Protein AF-A0A7V6C6G9-F1 (afdb_monomer)

pLDDT: mean 88.96, std 9.67, range [45.44, 98.25]

Nearest PDB structures (foldseek):
  8qyy-assembly1_E  TM=5.691E-01  e=5.554E-01  Escherichia coli
  8qyk-assembly1_E  TM=4.217E-01  e=5.554E-01  Escherichia coli
  6mrt-assembly1_A  TM=3.313E-01  e=4.583E-01  Escherichia coli K-12
  6ixe-assembly1_A  TM=2.787E-01  e=1.088E+00  Homo sapiens

Structure (mmCIF, N/CA/C/O backbone):
data_AF-A0A7V6C6G9-F1
#
_entry.id   AF-A0A7V6C6G9-F1
#
loop_
_atom_site.group_PDB
_atom_site.id
_atom_site.type_symbol
_atom_site.label_atom_id
_atom_site.label_alt_id
_atom_site.label_comp_id
_atom_site.label_asym_id
_atom_site.label_entity_id
_atom_site.label_seq_id
_atom_site.pdbx_PDB_ins_code
_atom_site.Cartn_x
_atom_site.Cartn_y
_atom_site.Cartn_z
_atom_site.occupancy
_atom_site.B_iso_or_equiv
_atom_site.auth_seq_id
_atom_site.auth_comp_id
_atom_site.auth_asym_id
_atom_site.auth_atom_id
_atom_site.pdbx_PDB_model_num
ATOM 1 N N . MET A 1 1 ? -0.633 -3.427 -24.949 1.00 50.50 1 MET A N 1
ATOM 2 C CA . MET A 1 1 ? 0.304 -4.562 -24.791 1.00 50.50 1 MET A CA 1
ATOM 3 C C . MET A 1 1 ? 1.680 -4.268 -25.397 1.00 50.50 1 MET A C 1
ATOM 5 O O . MET A 1 1 ? 2.663 -4.631 -24.774 1.00 50.50 1 MET A O 1
ATOM 9 N N . GLU A 1 2 ? 1.793 -3.560 -26.533 1.00 58.06 2 GLU A N 1
ATOM 10 C CA . GLU A 1 2 ? 3.104 -3.246 -27.151 1.00 58.06 2 GLU A CA 1
ATOM 11 C C . GLU A 1 2 ? 4.038 -2.338 -26.326 1.00 58.06 2 GLU A C 1
ATOM 13 O O . GLU A 1 2 ? 5.249 -2.379 -26.521 1.00 58.06 2 GLU A O 1
ATOM 18 N N . TRP A 1 3 ? 3.515 -1.521 -25.407 1.00 55.75 3 TRP A N 1
ATOM 19 C CA . TRP A 1 3 ? 4.337 -0.604 -24.604 1.00 55.75 3 TRP A CA 1
ATOM 20 C C . TRP A 1 3 ? 5.105 -1.322 -23.476 1.00 55.75 3 TRP A C 1
ATOM 22 O O . TRP A 1 3 ? 6.301 -1.091 -23.331 1.00 55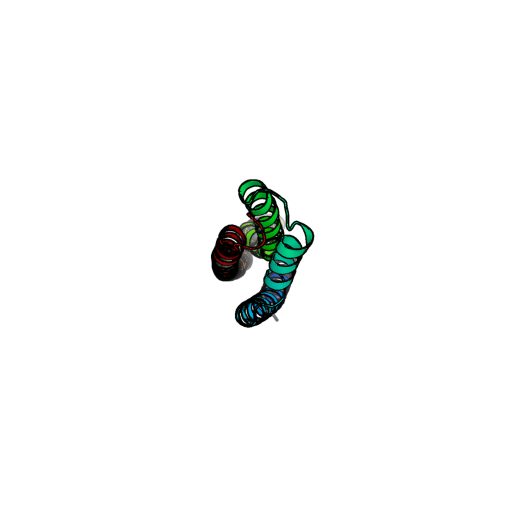.75 3 TRP A O 1
ATOM 32 N N . LEU A 1 4 ? 4.477 -2.293 -22.797 1.00 56.78 4 LEU A N 1
ATOM 33 C CA . LEU A 1 4 ? 5.118 -3.156 -21.786 1.00 56.78 4 LEU A CA 1
ATOM 34 C C . LEU A 1 4 ? 6.200 -4.074 -22.377 1.00 56.78 4 LEU A C 1
ATOM 36 O O . LEU A 1 4 ? 7.178 -4.422 -21.719 1.00 56.78 4 LEU A O 1
ATOM 40 N N . ALA A 1 5 ? 6.048 -4.458 -23.646 1.00 59.28 5 ALA A N 1
ATOM 41 C CA . ALA A 1 5 ? 7.082 -5.208 -24.350 1.00 59.28 5 ALA A CA 1
ATOM 42 C C . ALA A 1 5 ? 8.336 -4.350 -24.611 1.00 59.28 5 ALA A C 1
ATOM 44 O O . ALA A 1 5 ? 9.442 -4.886 -24.677 1.00 59.28 5 ALA A O 1
ATOM 45 N N . LYS A 1 6 ? 8.184 -3.021 -24.723 1.00 64.75 6 LYS A N 1
ATOM 46 C CA . LYS A 1 6 ? 9.287 -2.085 -24.989 1.00 64.75 6 LYS A CA 1
ATOM 47 C C . LYS A 1 6 ? 10.070 -1.714 -23.726 1.00 64.75 6 LYS A C 1
ATOM 49 O O . LYS A 1 6 ? 11.281 -1.551 -23.817 1.00 64.75 6 LYS A O 1
ATOM 54 N N . SER A 1 7 ? 9.426 -1.648 -22.560 1.00 65.19 7 SER A N 1
ATOM 55 C CA . SER A 1 7 ? 10.039 -1.327 -21.255 1.00 65.19 7 SER A CA 1
ATOM 56 C C . SER A 1 7 ? 10.985 -2.409 -20.698 1.00 65.19 7 SER A C 1
ATOM 58 O O . SER A 1 7 ? 11.735 -2.170 -19.750 1.00 65.19 7 SER A O 1
ATOM 60 N N . GLY A 1 8 ? 10.975 -3.619 -21.268 1.00 78.25 8 GLY A N 1
ATOM 61 C CA . GLY A 1 8 ? 11.796 -4.741 -20.804 1.00 78.25 8 GLY A CA 1
ATOM 62 C C . GLY A 1 8 ? 11.385 -5.275 -19.423 1.00 78.25 8 GLY A C 1
ATOM 63 O O . GLY A 1 8 ? 10.272 -5.047 -18.956 1.00 78.25 8 GLY A O 1
ATOM 64 N N . ILE A 1 9 ? 12.293 -6.007 -18.761 1.00 85.75 9 ILE A N 1
ATOM 65 C CA . ILE A 1 9 ? 12.035 -6.719 -17.489 1.00 85.75 9 ILE A CA 1
ATOM 66 C C . ILE A 1 9 ? 11.485 -5.785 -16.401 1.00 85.75 9 ILE A C 1
ATOM 68 O O . ILE A 1 9 ? 10.561 -6.157 -15.683 1.00 85.75 9 ILE A O 1
ATOM 72 N N . VAL A 1 10 ? 12.013 -4.562 -16.305 1.00 89.50 10 VAL A N 1
ATOM 73 C CA . VAL A 1 10 ? 11.595 -3.580 -15.292 1.00 89.50 10 VAL A CA 1
ATOM 74 C C . VAL A 1 10 ? 10.122 -3.201 -15.454 1.00 89.50 10 VAL A C 1
ATOM 76 O O . VAL A 1 10 ? 9.400 -3.162 -14.461 1.00 89.50 10 VAL A O 1
ATOM 79 N N . GLY A 1 11 ? 9.645 -3.001 -16.685 1.00 89.00 11 GLY A N 1
ATOM 80 C CA . GLY A 1 11 ? 8.233 -2.685 -16.920 1.00 89.00 11 GLY A CA 1
ATOM 81 C C . GLY A 1 11 ? 7.287 -3.826 -16.540 1.00 89.00 11 GLY A C 1
ATOM 82 O O . GLY A 1 11 ? 6.227 -3.577 -15.972 1.00 89.00 11 GLY A O 1
ATOM 83 N N . TYR A 1 12 ? 7.683 -5.090 -16.740 1.00 90.56 12 TYR A N 1
ATOM 84 C CA . TYR A 1 12 ? 6.897 -6.234 -16.251 1.00 90.56 12 TYR A CA 1
ATOM 85 C C . TYR A 1 12 ? 6.825 -6.278 -14.721 1.00 90.56 12 TYR A C 1
ATOM 87 O O . TYR A 1 12 ? 5.764 -6.558 -14.163 1.00 90.56 12 TYR A O 1
ATOM 95 N N . VAL A 1 13 ? 7.927 -5.961 -14.034 1.00 93.38 13 VAL A N 1
ATOM 96 C CA . VAL A 1 13 ? 7.945 -5.857 -12.567 1.00 93.38 13 VAL A CA 1
ATOM 97 C C . VAL A 1 13 ? 7.027 -4.725 -12.095 1.00 93.38 13 VAL A C 1
ATOM 99 O O . VAL A 1 13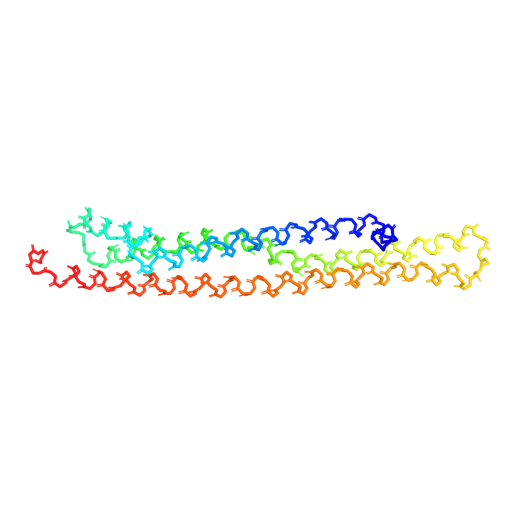 ? 6.213 -4.939 -11.197 1.00 93.38 13 VAL A O 1
ATOM 102 N N . LEU A 1 14 ? 7.093 -3.548 -12.728 1.00 93.81 14 LEU A N 1
ATOM 103 C CA . LEU A 1 14 ? 6.216 -2.411 -12.422 1.00 93.81 14 LEU A CA 1
ATOM 104 C C . LEU A 1 14 ? 4.737 -2.733 -12.668 1.00 93.81 14 LEU A C 1
ATOM 106 O O . LEU A 1 14 ? 3.891 -2.402 -11.837 1.00 93.81 14 LEU A O 1
ATOM 110 N N . ALA A 1 15 ? 4.420 -3.430 -13.759 1.00 92.38 15 ALA A N 1
ATOM 111 C CA . ALA A 1 15 ? 3.066 -3.899 -14.036 1.00 92.38 15 ALA A CA 1
ATOM 112 C C . ALA A 1 15 ? 2.575 -4.877 -12.957 1.00 92.38 15 ALA A C 1
ATOM 114 O O . ALA A 1 15 ? 1.450 -4.746 -12.477 1.00 92.38 15 ALA A O 1
ATOM 115 N N . GLY A 1 16 ? 3.427 -5.806 -12.513 1.00 94.94 16 GLY A N 1
ATOM 116 C CA . GLY A 1 16 ? 3.122 -6.708 -11.400 1.00 94.94 16 GLY A CA 1
ATOM 117 C C . GLY A 1 16 ? 2.831 -5.955 -10.098 1.00 94.94 16 GLY A C 1
ATOM 118 O O . GLY A 1 16 ? 1.806 -6.194 -9.461 1.00 94.94 16 GLY A O 1
ATOM 119 N N . ILE A 1 17 ? 3.679 -4.985 -9.739 1.00 95.44 17 ILE A N 1
ATOM 120 C CA . ILE A 1 17 ? 3.469 -4.121 -8.565 1.00 95.44 17 ILE A CA 1
ATOM 121 C C . ILE A 1 17 ? 2.152 -3.351 -8.690 1.00 95.44 17 ILE A C 1
ATOM 123 O O . ILE A 1 17 ? 1.408 -3.262 -7.715 1.00 95.44 17 ILE A O 1
ATOM 127 N N . SER A 1 18 ? 1.828 -2.836 -9.877 1.00 96.06 18 SER A N 1
ATOM 128 C CA . SER A 1 18 ? 0.573 -2.125 -10.134 1.00 96.06 18 SER A CA 1
ATOM 129 C C . SER A 1 18 ? -0.652 -3.013 -9.894 1.00 96.06 18 SER A C 1
ATOM 131 O O . SER A 1 18 ? -1.574 -2.606 -9.187 1.00 96.06 18 SER A O 1
ATOM 133 N N . VAL A 1 19 ? -0.638 -4.254 -10.393 1.00 96.56 19 VAL A N 1
ATOM 134 C CA . VAL A 1 19 ? -1.731 -5.216 -10.180 1.00 96.56 19 VAL A CA 1
ATOM 135 C C . VAL A 1 19 ? -1.901 -5.541 -8.696 1.00 96.56 19 VAL A C 1
ATOM 137 O O . VAL A 1 19 ? -3.019 -5.487 -8.186 1.00 96.56 19 VAL A O 1
ATOM 140 N N . ILE A 1 20 ? -0.806 -5.815 -7.978 1.00 96.12 20 ILE A N 1
ATOM 141 C CA . ILE A 1 20 ? -0.861 -6.102 -6.536 1.00 96.12 20 ILE A CA 1
ATOM 142 C C . ILE A 1 20 ? -1.354 -4.871 -5.762 1.00 96.12 20 ILE A C 1
ATOM 144 O O . ILE A 1 20 ? -2.185 -4.999 -4.868 1.00 96.12 20 ILE A O 1
ATOM 148 N N . THR A 1 21 ? -0.904 -3.670 -6.134 1.00 96.69 21 THR A N 1
ATOM 149 C CA . THR A 1 21 ? -1.349 -2.402 -5.529 1.00 96.69 21 THR A CA 1
ATOM 150 C C . THR A 1 21 ? -2.862 -2.240 -5.650 1.00 96.69 21 THR A C 1
ATOM 152 O O . THR A 1 21 ? -3.533 -1.958 -4.658 1.00 96.69 21 THR A O 1
ATOM 155 N N . LEU A 1 22 ? -3.416 -2.472 -6.843 1.00 96.94 22 LEU A N 1
ATOM 156 C CA . LEU A 1 22 ? -4.858 -2.403 -7.074 1.00 96.94 22 LEU A CA 1
ATOM 157 C C . LEU A 1 22 ? -5.619 -3.484 -6.300 1.00 96.94 22 LEU A C 1
ATOM 159 O O . LEU A 1 22 ? -6.647 -3.184 -5.696 1.00 96.94 22 LEU A O 1
ATOM 163 N N . ALA A 1 23 ? -5.112 -4.718 -6.277 1.00 96.44 23 ALA A N 1
ATOM 164 C CA . ALA A 1 23 ? -5.732 -5.817 -5.542 1.00 96.44 23 ALA A CA 1
ATOM 165 C C . ALA A 1 23 ? -5.801 -5.528 -4.033 1.00 96.44 23 ALA A C 1
ATOM 167 O O . ALA A 1 23 ? -6.877 -5.613 -3.441 1.00 96.44 23 ALA A O 1
ATOM 168 N N . VAL A 1 24 ? -4.685 -5.098 -3.433 1.00 95.44 24 VAL A N 1
ATOM 169 C CA . VAL A 1 24 ? -4.617 -4.710 -2.015 1.00 95.44 24 VAL A CA 1
ATOM 170 C C . VAL A 1 24 ? -5.535 -3.522 -1.733 1.00 95.44 24 VAL A C 1
ATOM 172 O O . VAL A 1 24 ? -6.237 -3.516 -0.723 1.00 95.44 24 VAL A O 1
ATOM 175 N N . PHE A 1 25 ? -5.574 -2.522 -2.620 1.00 96.88 25 PHE A N 1
ATOM 176 C CA . PHE A 1 25 ? -6.472 -1.381 -2.461 1.00 96.88 25 PHE A CA 1
ATOM 177 C C . PHE A 1 25 ? -7.943 -1.810 -2.439 1.00 96.88 25 PHE A C 1
ATOM 179 O O . PHE A 1 25 ? -8.674 -1.401 -1.538 1.00 96.88 25 PHE A O 1
ATOM 186 N N . LEU A 1 26 ? -8.372 -2.654 -3.381 1.00 96.44 26 LEU A N 1
ATOM 187 C CA . LEU A 1 26 ? -9.751 -3.141 -3.457 1.00 96.44 26 LEU A CA 1
ATOM 188 C C . LEU A 1 26 ? -10.122 -3.995 -2.242 1.00 96.44 26 LEU A C 1
ATOM 190 O O . LEU A 1 26 ? -11.143 -3.734 -1.607 1.00 96.44 26 LEU A O 1
ATOM 194 N N . GLU A 1 27 ? -9.277 -4.965 -1.881 1.00 95.31 27 GLU A N 1
ATOM 195 C CA . GLU A 1 27 ? -9.466 -5.806 -0.695 1.00 95.31 27 GLU A CA 1
ATOM 196 C C . GLU A 1 27 ? -9.656 -4.939 0.558 1.00 95.31 27 GLU A C 1
ATOM 198 O O . GLU A 1 27 ? -10.637 -5.076 1.293 1.00 95.31 27 GLU A O 1
ATOM 203 N N . ARG A 1 28 ? -8.749 -3.981 0.775 1.00 94.25 28 ARG A N 1
ATOM 204 C CA . ARG A 1 28 ? -8.776 -3.117 1.959 1.00 94.25 28 ARG A CA 1
ATOM 205 C C . ARG A 1 28 ? -9.929 -2.125 1.932 1.00 94.25 28 ARG A C 1
ATOM 207 O O . ARG A 1 28 ? -10.538 -1.896 2.975 1.00 94.25 28 ARG A O 1
ATOM 214 N N . ALA A 1 29 ? -10.273 -1.567 0.775 1.00 94.62 29 ALA A N 1
ATOM 215 C CA . ALA A 1 29 ? -11.419 -0.676 0.639 1.00 94.62 29 ALA A CA 1
ATOM 216 C C . ALA A 1 29 ? -12.727 -1.388 1.018 1.00 94.62 29 ALA A C 1
ATOM 218 O O . ALA A 1 29 ? -13.536 -0.826 1.760 1.00 94.62 29 ALA A O 1
ATOM 219 N N . VAL A 1 30 ? -12.907 -2.639 0.580 1.00 94.94 30 VAL A N 1
ATOM 220 C CA . VAL A 1 30 ? -14.074 -3.462 0.932 1.00 94.94 30 VAL A CA 1
ATOM 221 C C . VAL A 1 30 ? -14.091 -3.780 2.428 1.00 94.94 30 VAL A C 1
ATOM 223 O O . VAL A 1 30 ? -15.106 -3.543 3.087 1.00 94.94 30 VAL A O 1
ATOM 226 N N . ILE A 1 31 ? -12.967 -4.236 2.992 1.00 93.25 31 ILE A N 1
ATOM 227 C CA . ILE A 1 31 ? -12.859 -4.547 4.426 1.00 93.25 31 ILE A CA 1
ATOM 228 C C . ILE A 1 31 ? -13.180 -3.316 5.283 1.00 93.25 31 ILE A C 1
ATOM 230 O O . ILE A 1 31 ? -13.997 -3.406 6.198 1.00 93.25 31 ILE A O 1
ATOM 234 N N . LEU A 1 32 ? -12.600 -2.151 4.980 1.00 92.50 32 LEU A N 1
ATOM 235 C CA . LEU A 1 32 ? -12.847 -0.925 5.747 1.00 92.50 32 LEU A CA 1
ATOM 236 C C . LEU A 1 32 ? -14.284 -0.423 5.593 1.00 92.50 32 LEU A C 1
ATOM 238 O O . LEU A 1 32 ? -14.877 0.058 6.562 1.00 92.50 32 LEU A O 1
ATOM 242 N N . HIS A 1 33 ? -14.870 -0.547 4.400 1.00 90.88 33 HIS A N 1
ATOM 243 C CA . HIS A 1 33 ? -16.268 -0.193 4.176 1.00 90.88 33 HIS A CA 1
ATOM 244 C C . HIS A 1 33 ? -17.222 -1.086 4.989 1.00 90.88 33 HIS A C 1
ATOM 246 O O . HIS A 1 33 ? -18.185 -0.595 5.595 1.00 90.88 33 HIS A O 1
ATOM 252 N N . TRP A 1 34 ? -16.942 -2.389 5.055 1.00 90.75 34 TRP A N 1
ATOM 253 C CA . TRP A 1 34 ? -17.700 -3.327 5.879 1.00 90.75 34 TRP A CA 1
ATOM 254 C C . TRP A 1 34 ? -17.497 -3.096 7.371 1.00 90.75 34 TRP A C 1
ATOM 256 O O . TRP A 1 34 ? -18.486 -3.063 8.104 1.00 90.75 34 TRP A O 1
ATOM 266 N N . GLU A 1 35 ? -16.266 -2.874 7.829 1.00 89.06 35 GLU A N 1
ATOM 267 C CA . GLU A 1 35 ? -15.981 -2.639 9.246 1.00 89.06 35 GLU A CA 1
ATOM 268 C C . GLU A 1 35 ? -16.679 -1.368 9.737 1.00 89.06 35 GLU A C 1
ATOM 270 O O . GLU A 1 35 ? -17.369 -1.385 10.754 1.00 89.06 35 GLU A O 1
ATOM 275 N N . ARG A 1 36 ? -16.638 -0.290 8.945 1.00 88.88 36 ARG A N 1
ATOM 276 C CA . ARG A 1 36 ? -17.391 0.938 9.230 1.00 88.88 36 ARG A CA 1
ATOM 277 C C . ARG A 1 36 ? -18.894 0.682 9.374 1.00 88.88 36 ARG A C 1
ATOM 279 O O . ARG A 1 36 ? -19.553 1.307 10.202 1.00 88.88 36 ARG A O 1
ATOM 286 N N . SER A 1 37 ? -19.445 -0.221 8.567 1.00 86.94 37 SER A N 1
ATOM 287 C CA . SER A 1 37 ? -20.862 -0.592 8.626 1.00 86.94 37 SER A CA 1
ATOM 288 C C . SER A 1 37 ? -21.191 -1.490 9.824 1.00 86.94 37 SER A C 1
ATOM 290 O O . SER A 1 37 ? -22.317 -1.449 10.318 1.00 86.94 37 SER A O 1
ATOM 292 N N . ARG A 1 38 ? -20.231 -2.291 10.305 1.00 87.81 38 ARG A N 1
ATOM 293 C CA . ARG A 1 38 ? -20.365 -3.089 11.535 1.00 87.81 38 ARG A CA 1
ATOM 294 C C . ARG A 1 38 ? -20.346 -2.205 12.777 1.00 87.81 38 ARG A C 1
ATOM 296 O O . ARG A 1 38 ? -21.229 -2.368 13.611 1.00 87.81 38 ARG A O 1
ATOM 303 N N . LEU A 1 39 ? -19.445 -1.225 12.826 1.00 85.44 39 LEU A N 1
ATOM 304 C CA . LEU A 1 39 ? -19.353 -0.253 13.920 1.00 85.44 39 LEU A CA 1
ATOM 305 C C . LEU A 1 39 ? -20.644 0.542 14.095 1.00 85.44 39 LEU A C 1
ATOM 307 O O . LEU A 1 39 ? -21.199 0.575 15.181 1.00 85.44 39 LEU A O 1
ATOM 311 N N . LYS A 1 40 ? -21.221 1.052 12.999 1.00 84.12 40 LYS A N 1
ATOM 312 C CA . LYS A 1 40 ? -22.530 1.731 13.037 1.00 84.12 40 LYS A CA 1
ATOM 313 C C . LYS A 1 40 ? -23.676 0.873 13.586 1.00 84.12 40 LYS A C 1
ATOM 315 O O . LYS A 1 40 ? -24.709 1.414 13.955 1.00 84.12 40 LYS A O 1
ATOM 320 N N . LYS A 1 41 ? -23.532 -0.453 13.563 1.00 86.62 41 LYS A N 1
ATOM 321 C CA . LYS A 1 41 ? -24.510 -1.406 14.101 1.00 86.62 41 LYS A CA 1
ATOM 322 C C . LYS A 1 41 ? -24.130 -1.893 15.507 1.00 86.62 41 LYS A C 1
ATOM 324 O O . LYS A 1 41 ? -24.753 -2.835 15.978 1.00 86.62 41 LYS A O 1
ATOM 329 N N . GLY A 1 42 ? -23.097 -1.318 16.129 1.00 81.56 42 GLY A N 1
ATOM 330 C CA . GLY A 1 42 ? -22.567 -1.747 17.425 1.00 81.56 42 GLY A CA 1
ATOM 331 C C . GLY A 1 42 ? -21.885 -3.117 17.404 1.00 81.56 42 GLY A C 1
ATOM 332 O O . GLY A 1 42 ? -21.737 -3.727 18.453 1.00 81.56 42 GLY A O 1
ATOM 333 N N . ARG A 1 43 ? -21.488 -3.630 16.228 1.00 86.50 43 ARG A N 1
ATOM 334 C CA . ARG A 1 43 ? -20.947 -4.992 16.063 1.00 86.50 43 ARG A CA 1
ATOM 335 C C . ARG A 1 43 ? -19.428 -5.027 15.909 1.00 86.50 43 ARG A C 1
ATOM 337 O O . ARG A 1 43 ? -18.802 -4.027 15.556 1.00 86.50 43 ARG A O 1
ATOM 344 N N . GLY A 1 44 ? -18.828 -6.206 16.078 1.00 88.31 44 GLY A N 1
ATOM 345 C CA . GLY A 1 44 ? -17.400 -6.436 15.849 1.00 88.31 44 GLY A CA 1
ATOM 346 C C . GLY A 1 44 ? -16.552 -6.084 17.069 1.00 88.31 44 GLY A C 1
ATOM 347 O O . GLY A 1 44 ? -16.646 -6.744 18.097 1.00 88.31 44 GLY A O 1
ATOM 348 N N . ILE A 1 45 ? -15.681 -5.076 16.963 1.00 90.00 45 ILE A N 1
ATOM 349 C CA . ILE A 1 45 ? -14.860 -4.664 18.115 1.00 90.00 45 ILE A CA 1
ATOM 350 C C . ILE A 1 45 ? -15.708 -4.085 19.252 1.00 90.00 45 ILE A C 1
ATOM 352 O O . ILE A 1 45 ? -15.388 -4.333 20.405 1.00 90.00 45 ILE A O 1
ATOM 356 N N . MET A 1 46 ? -16.814 -3.403 18.944 1.00 90.75 46 MET A N 1
ATOM 357 C CA . MET A 1 46 ? -17.704 -2.852 19.972 1.00 90.75 46 MET A CA 1
ATOM 358 C C . MET A 1 46 ? -18.379 -3.951 20.804 1.00 90.75 46 MET A C 1
ATOM 360 O O . MET A 1 46 ? -18.445 -3.826 22.021 1.00 90.75 46 MET A O 1
ATOM 364 N N . GLU A 1 47 ? -18.774 -5.069 20.181 1.00 91.19 47 GLU A N 1
ATOM 365 C CA . GLU A 1 47 ? -19.256 -6.266 20.896 1.00 91.19 47 GLU A CA 1
ATOM 366 C C . GLU A 1 47 ? -18.178 -6.819 21.832 1.00 91.19 47 GLU A C 1
ATOM 368 O O . GLU A 1 47 ? -18.452 -7.071 23.001 1.00 91.19 47 GLU A O 1
ATOM 373 N N . LYS A 1 48 ? -16.936 -6.946 21.344 1.00 91.06 48 LYS A N 1
ATOM 374 C CA . LYS A 1 48 ? -15.809 -7.429 22.156 1.00 91.06 48 LYS A CA 1
ATOM 375 C C . LYS A 1 48 ? -15.477 -6.492 23.315 1.00 91.06 48 LYS A C 1
ATOM 377 O O . LYS A 1 48 ? -15.133 -6.965 24.390 1.00 91.06 48 LYS A O 1
ATOM 382 N N . ILE A 1 49 ? -15.561 -5.178 23.112 1.00 92.38 49 ILE A N 1
ATOM 383 C CA . ILE A 1 49 ? -15.344 -4.186 24.174 1.00 92.38 49 ILE A CA 1
ATOM 384 C C . ILE A 1 49 ? -16.451 -4.294 25.223 1.00 92.38 49 ILE A C 1
ATOM 386 O O . ILE A 1 49 ? -16.147 -4.403 26.407 1.00 92.38 49 ILE A O 1
ATOM 390 N N . ALA A 1 50 ? -17.718 -4.352 24.807 1.00 90.88 50 ALA A N 1
ATOM 391 C CA . ALA A 1 50 ? -18.838 -4.543 25.725 1.00 90.88 50 ALA A CA 1
ATOM 392 C C . ALA A 1 50 ? -18.729 -5.866 26.507 1.00 90.88 50 ALA A C 1
ATOM 394 O O . ALA A 1 50 ? -19.009 -5.908 27.704 1.00 90.88 50 ALA A O 1
ATOM 395 N N . GLU A 1 51 ? -18.283 -6.943 25.858 1.00 90.69 51 GLU A N 1
ATOM 396 C CA . GLU A 1 51 ? -18.004 -8.229 26.501 1.00 90.69 51 GLU A CA 1
ATOM 397 C C . GLU A 1 51 ? -16.849 -8.130 27.509 1.00 90.69 51 GLU A C 1
ATOM 399 O O . GLU A 1 51 ? -16.994 -8.592 28.639 1.00 90.69 51 GLU A O 1
ATOM 404 N N . MET A 1 52 ? -15.740 -7.468 27.160 1.00 88.69 52 MET A N 1
ATOM 405 C CA . MET A 1 52 ? -14.624 -7.244 28.088 1.00 88.69 52 MET A CA 1
ATOM 406 C C . MET A 1 52 ? -15.058 -6.460 29.326 1.00 88.69 52 MET A C 1
ATOM 408 O O . MET A 1 52 ? -14.656 -6.827 30.427 1.00 88.69 52 MET A O 1
ATOM 412 N N . ILE A 1 53 ? -15.900 -5.434 29.171 1.00 90.00 53 ILE A N 1
ATOM 413 C CA . ILE A 1 53 ? -16.458 -4.674 30.300 1.00 90.00 53 ILE A CA 1
ATOM 414 C C . ILE A 1 53 ? -17.315 -5.583 31.192 1.00 90.00 53 ILE A C 1
ATOM 416 O O . ILE A 1 53 ? -17.227 -5.519 32.415 1.00 90.00 53 ILE A O 1
ATOM 420 N N . ARG A 1 54 ? -18.123 -6.468 30.595 1.00 87.62 54 ARG A N 1
ATOM 421 C CA . ARG A 1 54 ? -18.975 -7.408 31.341 1.00 87.62 54 ARG A CA 1
ATOM 422 C C . ARG A 1 54 ? -18.172 -8.452 32.113 1.00 87.62 54 ARG A C 1
ATOM 424 O O . ARG A 1 54 ? -18.491 -8.705 33.268 1.00 87.62 54 ARG A O 1
ATOM 431 N N . ILE A 1 55 ? -17.160 -9.057 31.490 1.00 88.81 55 ILE A N 1
ATOM 432 C CA . ILE A 1 55 ? -16.345 -10.121 32.104 1.00 88.81 55 ILE A CA 1
ATOM 433 C C . ILE A 1 55 ? -15.425 -9.556 33.190 1.00 88.81 55 ILE A C 1
ATOM 435 O O . ILE A 1 55 ? -15.193 -10.212 34.199 1.00 88.81 55 ILE A O 1
ATOM 439 N N . ASN A 1 56 ? -14.934 -8.330 33.008 1.00 86.38 56 ASN A N 1
ATOM 440 C CA . ASN A 1 56 ? -14.064 -7.653 33.967 1.00 86.38 56 ASN A CA 1
ATOM 441 C C . ASN A 1 56 ? -14.850 -6.723 34.908 1.00 86.38 56 ASN A C 1
ATOM 443 O O . ASN A 1 56 ? -14.267 -5.796 35.478 1.00 86.38 56 ASN A O 1
ATOM 447 N N . ALA A 1 57 ? -16.156 -6.962 35.078 1.00 75.75 57 ALA A N 1
ATOM 448 C CA . ALA A 1 57 ? -16.992 -6.245 36.033 1.00 75.75 57 ALA A CA 1
ATOM 449 C C . ALA A 1 57 ? -16.456 -6.468 37.460 1.00 75.75 57 ALA A C 1
ATOM 451 O O . ALA A 1 57 ? -16.466 -7.587 37.964 1.00 75.75 57 ALA A O 1
ATOM 452 N N . GLY A 1 58 ? -15.942 -5.408 38.080 1.00 78.25 58 GLY A N 1
ATOM 453 C CA . GLY A 1 58 ? -15.205 -5.431 39.351 1.00 78.25 58 GLY A CA 1
ATOM 454 C C . GLY A 1 58 ? -13.753 -4.947 39.239 1.00 78.25 58 GLY A C 1
ATOM 455 O O . GLY A 1 58 ? -13.111 -4.675 40.249 1.00 78.25 58 GLY A O 1
ATOM 456 N N . THR A 1 59 ? -13.233 -4.784 38.022 1.00 83.12 59 THR A N 1
ATOM 457 C CA . THR A 1 59 ? -11.915 -4.174 37.793 1.00 83.12 59 THR A CA 1
ATOM 458 C C . THR A 1 59 ? -12.031 -2.647 37.870 1.00 83.12 59 THR A C 1
ATOM 460 O O . THR A 1 59 ? -13.012 -2.104 37.345 1.00 83.12 59 THR A O 1
ATOM 463 N N . PRO A 1 60 ? -11.057 -1.929 38.470 1.00 85.12 60 PRO A N 1
ATOM 464 C CA . PRO A 1 60 ? -11.069 -0.470 38.490 1.00 85.12 60 PRO A CA 1
ATOM 465 C C . PRO A 1 60 ? -11.202 0.119 37.073 1.00 85.12 60 PRO A C 1
ATOM 467 O O . PRO A 1 60 ? -10.500 -0.347 36.166 1.00 85.12 60 PRO A O 1
ATOM 470 N N . PRO A 1 61 ? -12.033 1.162 36.865 1.00 84.88 61 PRO A N 1
ATOM 471 C CA . PRO A 1 61 ? -12.267 1.746 35.540 1.00 84.88 61 PRO A CA 1
ATOM 472 C C . PRO A 1 61 ? -10.987 2.165 34.808 1.00 84.88 61 PRO A C 1
ATOM 474 O O . PRO A 1 61 ? -10.901 2.027 33.591 1.00 84.88 61 PRO A O 1
ATOM 477 N N . ALA A 1 62 ? -9.967 2.615 35.547 1.00 86.19 62 ALA A N 1
ATOM 478 C CA . ALA A 1 62 ? -8.667 2.983 34.989 1.00 86.19 62 ALA A CA 1
ATOM 479 C C . ALA A 1 62 ? -7.962 1.797 34.303 1.00 86.19 62 ALA A C 1
ATOM 481 O O . ALA A 1 62 ? -7.564 1.902 33.145 1.00 86.19 62 ALA A O 1
ATOM 482 N N . SER A 1 63 ? -7.865 0.649 34.982 1.00 88.81 63 SER A N 1
ATOM 483 C CA . SER A 1 63 ? -7.235 -0.559 34.431 1.00 88.81 63 SER A CA 1
ATOM 484 C C . SER A 1 63 ? -8.048 -1.152 33.279 1.00 88.81 63 SER A C 1
ATOM 486 O O . SER A 1 63 ? -7.485 -1.628 32.297 1.00 88.81 63 SER A O 1
ATOM 488 N N . LEU A 1 64 ? -9.380 -1.086 33.357 1.00 89.12 64 LEU A N 1
ATOM 489 C CA . LEU A 1 64 ? -10.254 -1.516 32.265 1.00 89.12 64 LEU A CA 1
ATOM 490 C C . LEU A 1 64 ? -10.082 -0.633 31.017 1.00 89.12 64 LEU A C 1
ATOM 492 O O . LEU A 1 64 ? -10.016 -1.149 29.900 1.00 89.12 64 LEU A O 1
ATOM 496 N N . GLY A 1 65 ? -9.959 0.683 31.207 1.00 89.25 65 GLY A N 1
ATOM 497 C CA . GLY A 1 65 ? -9.670 1.632 30.133 1.00 89.25 65 GLY A CA 1
ATOM 498 C C . GLY A 1 65 ? -8.339 1.351 29.435 1.00 89.25 65 GLY A C 1
ATOM 499 O O . GLY A 1 65 ? -8.272 1.416 28.207 1.00 89.25 65 GLY A O 1
ATOM 500 N N . GLU A 1 66 ? -7.308 0.956 30.184 1.00 91.38 66 GLU A N 1
ATOM 501 C CA . GLU A 1 66 ? -6.010 0.551 29.630 1.00 91.38 66 GLU A CA 1
ATOM 502 C C . GLU A 1 66 ? -6.129 -0.708 28.752 1.00 91.38 66 GLU A C 1
ATOM 504 O O . GLU A 1 66 ? -5.690 -0.702 27.600 1.00 91.38 66 GLU A O 1
ATOM 509 N N . LEU A 1 67 ? -6.814 -1.756 29.231 1.00 91.5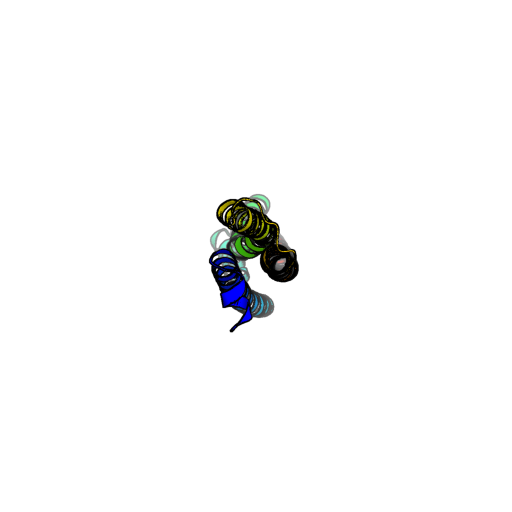0 67 LEU A N 1
ATOM 510 C CA . LEU A 1 67 ? -7.040 -2.993 28.465 1.00 91.50 67 LEU A CA 1
ATOM 511 C C . LEU A 1 67 ? -7.824 -2.749 27.167 1.00 91.50 67 LEU A C 1
ATOM 513 O O . LEU A 1 67 ? -7.507 -3.310 26.114 1.00 91.50 67 LEU A O 1
ATOM 517 N N . ILE A 1 68 ? -8.856 -1.906 27.234 1.00 93.50 68 ILE A N 1
ATOM 518 C CA . ILE A 1 68 ? -9.666 -1.541 26.070 1.00 93.50 68 ILE A CA 1
ATOM 519 C C . ILE A 1 68 ? -8.832 -0.734 25.075 1.00 93.50 68 ILE A C 1
ATOM 521 O O . ILE A 1 68 ? -8.875 -1.026 23.880 1.00 93.50 68 ILE A O 1
ATOM 525 N N . THR A 1 69 ? -8.040 0.228 25.553 1.00 93.62 69 THR A N 1
ATOM 526 C CA . THR A 1 69 ? -7.145 1.036 24.710 1.00 93.62 69 THR A CA 1
ATOM 527 C C . THR A 1 69 ? -6.152 0.149 23.970 1.00 93.62 69 THR A C 1
ATOM 529 O O . THR A 1 69 ? -6.087 0.213 22.742 1.00 93.62 69 THR A O 1
ATOM 532 N N . PHE A 1 70 ? -5.489 -0.772 24.676 1.00 93.94 70 PHE A N 1
ATOM 533 C CA . PHE A 1 70 ? -4.604 -1.762 24.061 1.00 93.94 70 PHE A CA 1
ATOM 534 C C . PHE A 1 70 ? -5.321 -2.569 22.966 1.00 93.94 70 PHE A C 1
ATOM 536 O O . PHE A 1 70 ? -4.782 -2.801 21.881 1.00 93.94 70 PHE A O 1
ATOM 543 N N . LYS A 1 71 ? -6.584 -2.962 23.195 1.00 93.88 71 LYS A N 1
ATOM 544 C CA . LYS A 1 71 ? -7.348 -3.718 22.195 1.00 93.88 71 LYS A CA 1
ATOM 545 C C . LYS A 1 71 ? -7.725 -2.893 20.964 1.00 93.88 71 LYS A C 1
ATOM 547 O O . LYS A 1 71 ? -7.813 -3.435 19.857 1.00 93.88 71 LYS A O 1
ATOM 552 N N . ILE A 1 72 ? -7.974 -1.601 21.151 1.00 94.19 72 ILE A N 1
ATOM 553 C CA . ILE A 1 72 ? -8.242 -0.657 20.066 1.00 94.19 72 ILE A CA 1
ATOM 554 C C . ILE A 1 72 ? -6.983 -0.467 19.219 1.00 94.19 72 ILE A C 1
ATOM 556 O O . ILE A 1 72 ? -7.077 -0.505 17.992 1.00 94.19 72 ILE A O 1
ATOM 560 N N . GLU A 1 73 ? -5.818 -0.326 19.851 1.00 94.56 73 GLU A N 1
ATOM 561 C CA . GLU A 1 73 ? -4.526 -0.203 19.170 1.00 94.56 73 GLU A CA 1
ATOM 562 C C . GLU A 1 73 ? -4.213 -1.435 18.313 1.00 94.56 73 GLU A C 1
ATOM 564 O O . GLU A 1 73 ? -3.993 -1.286 17.110 1.00 94.56 73 GLU A O 1
ATOM 569 N N . ASP A 1 74 ? -4.332 -2.646 18.875 1.00 94.75 74 ASP A N 1
ATOM 570 C CA . ASP A 1 74 ? -4.181 -3.922 18.148 1.00 94.75 74 ASP A CA 1
ATOM 571 C C . ASP A 1 74 ? -5.099 -3.975 16.912 1.00 94.75 74 ASP A C 1
ATOM 573 O O . ASP A 1 74 ? -4.699 -4.341 15.804 1.00 94.75 74 ASP A O 1
ATOM 577 N N . LYS A 1 75 ? -6.350 -3.523 17.052 1.00 93.19 75 LYS A N 1
ATOM 578 C CA . LYS A 1 75 ? -7.288 -3.480 15.925 1.00 93.19 75 LYS A CA 1
ATOM 579 C C . LYS A 1 75 ? -6.886 -2.457 14.860 1.00 93.19 75 LYS A C 1
ATOM 581 O O . LYS A 1 75 ? -7.027 -2.748 13.670 1.00 93.19 75 LYS A O 1
ATOM 586 N N . ILE A 1 76 ? -6.426 -1.269 15.250 1.00 93.94 76 ILE A N 1
ATOM 587 C CA . ILE A 1 76 ? -5.952 -0.240 14.312 1.00 93.94 76 ILE A CA 1
ATOM 588 C C . ILE A 1 76 ? -4.719 -0.743 13.558 1.00 93.94 76 ILE A C 1
ATOM 590 O O . ILE A 1 76 ? -4.631 -0.562 12.338 1.00 93.94 76 ILE A O 1
ATOM 594 N N . GLU A 1 77 ? -3.802 -1.420 14.246 1.00 93.62 77 GLU A N 1
ATOM 595 C CA . GLU A 1 77 ? -2.617 -2.023 13.644 1.00 93.62 77 GLU A CA 1
ATOM 596 C C . GLU A 1 77 ? -2.995 -3.114 12.633 1.00 93.62 77 GLU A C 1
ATOM 598 O O . GLU A 1 77 ? -2.545 -3.079 11.484 1.00 93.62 77 GLU A O 1
ATOM 603 N N . GLN A 1 78 ? -3.921 -4.011 12.988 1.00 92.00 78 GLN A N 1
ATOM 604 C CA . GLN A 1 78 ? -4.436 -5.038 12.075 1.00 92.00 78 GLN A CA 1
ATOM 605 C C . GLN A 1 78 ? -5.038 -4.434 10.799 1.00 92.00 78 GLN A C 1
ATOM 607 O O . GLN A 1 78 ? -4.761 -4.912 9.694 1.00 92.00 78 GLN A O 1
ATOM 612 N N . LEU A 1 79 ? -5.826 -3.360 10.928 1.00 91.50 79 LEU A N 1
ATOM 613 C CA . LEU A 1 79 ? -6.399 -2.648 9.781 1.00 91.50 79 LEU A CA 1
ATOM 614 C C . LEU A 1 79 ? -5.326 -1.944 8.930 1.00 91.50 79 LEU A C 1
ATOM 616 O O . LEU A 1 79 ? -5.488 -1.841 7.712 1.00 91.50 79 LEU A O 1
ATOM 620 N N . SER A 1 80 ? -4.228 -1.509 9.550 1.00 92.00 80 SER A N 1
ATOM 621 C CA . SER A 1 80 ? -3.130 -0.775 8.907 1.00 92.00 80 SER A CA 1
ATOM 622 C C . SER A 1 80 ? -2.087 -1.671 8.234 1.00 92.00 80 SER A C 1
ATOM 624 O O . SER A 1 80 ? -1.459 -1.250 7.262 1.00 92.00 80 SER A O 1
ATOM 626 N N . SER A 1 81 ? -1.903 -2.902 8.715 1.00 88.62 81 SER A N 1
ATOM 627 C CA . SER A 1 81 ? -0.812 -3.804 8.316 1.00 88.62 81 SER A CA 1
ATOM 628 C C . SER A 1 81 ? -0.646 -3.935 6.796 1.00 88.62 81 SER A C 1
ATOM 630 O O . SER A 1 81 ? 0.410 -3.604 6.258 1.00 88.62 81 SER A O 1
ATOM 632 N N . SER A 1 82 ? -1.699 -4.304 6.067 1.00 84.31 82 SER A N 1
ATOM 633 C CA . SER A 1 82 ? -1.634 -4.475 4.607 1.00 84.31 82 SER A CA 1
ATOM 634 C C . SER A 1 82 ? -1.624 -3.162 3.824 1.00 84.31 82 SER A C 1
ATOM 636 O O . SER A 1 82 ? -1.172 -3.137 2.683 1.00 84.31 82 SER A O 1
ATOM 638 N N . ILE A 1 83 ? -2.049 -2.051 4.434 1.00 92.75 83 ILE A N 1
ATOM 639 C CA . ILE A 1 83 ? -1.930 -0.714 3.833 1.00 92.75 83 ILE A CA 1
ATOM 640 C C . ILE A 1 83 ? -0.443 -0.324 3.719 1.00 92.75 83 ILE A C 1
ATOM 642 O O . ILE A 1 83 ? -0.062 0.417 2.813 1.00 92.75 83 ILE A O 1
ATOM 646 N N . THR A 1 84 ? 0.429 -0.893 4.561 1.00 93.06 84 THR A N 1
ATOM 647 C CA . THR A 1 84 ? 1.889 -0.712 4.483 1.00 93.06 84 THR A CA 1
ATOM 648 C C . THR A 1 84 ? 2.469 -1.122 3.130 1.00 93.06 84 THR A C 1
ATOM 650 O O . THR A 1 84 ? 3.426 -0.498 2.673 1.00 93.06 84 THR A O 1
ATOM 653 N N . PHE A 1 85 ? 1.880 -2.111 2.449 1.00 95.25 85 PHE A N 1
ATOM 654 C CA . PHE A 1 85 ? 2.317 -2.479 1.103 1.00 95.25 85 PHE A CA 1
ATOM 655 C C . PHE A 1 85 ? 2.129 -1.327 0.109 1.00 95.25 85 PHE A C 1
ATOM 657 O O . PHE A 1 85 ? 3.020 -1.063 -0.689 1.00 95.25 85 PHE A O 1
ATOM 664 N N . LEU A 1 86 ? 1.019 -0.587 0.190 1.00 96.38 86 LEU A N 1
ATOM 665 C CA . LEU A 1 86 ? 0.767 0.566 -0.685 1.00 96.38 86 LEU A CA 1
ATOM 666 C C . LEU A 1 86 ? 1.798 1.678 -0.453 1.00 96.38 86 LEU A C 1
ATOM 668 O O . LEU A 1 86 ? 2.283 2.283 -1.409 1.00 96.38 86 LEU A O 1
ATOM 672 N N . ARG A 1 87 ? 2.200 1.891 0.810 1.00 97.12 87 ARG A N 1
ATOM 673 C CA . ARG A 1 87 ? 3.313 2.790 1.152 1.00 97.12 87 ARG A CA 1
ATOM 674 C C . ARG A 1 87 ? 4.599 2.330 0.482 1.00 97.12 87 ARG A C 1
ATOM 676 O O . ARG A 1 87 ? 5.241 3.122 -0.200 1.00 97.12 87 ARG A O 1
ATOM 683 N N . LEU A 1 88 ? 4.945 1.054 0.637 1.00 97.06 88 LEU A N 1
ATOM 684 C CA . LEU A 1 88 ? 6.145 0.483 0.035 1.00 97.06 88 LEU A CA 1
ATOM 685 C C . LEU A 1 88 ? 6.120 0.636 -1.491 1.00 97.06 88 LEU A C 1
ATOM 687 O O . LEU A 1 88 ? 7.073 1.166 -2.054 1.00 97.06 88 LEU A O 1
ATOM 691 N N . ALA A 1 89 ? 5.017 0.264 -2.145 1.00 97.44 89 ALA A N 1
ATOM 692 C CA . ALA A 1 89 ? 4.822 0.397 -3.586 1.00 97.44 89 ALA A CA 1
ATOM 693 C C . ALA A 1 89 ? 5.020 1.846 -4.060 1.00 97.44 89 ALA A C 1
ATOM 695 O O . ALA A 1 89 ? 5.701 2.072 -5.062 1.00 97.44 89 ALA A O 1
ATOM 696 N N . SER A 1 90 ? 4.508 2.830 -3.311 1.00 97.81 90 SER A N 1
ATOM 697 C CA . SER A 1 90 ? 4.696 4.252 -3.625 1.00 97.81 90 SER A CA 1
ATOM 698 C C . SER A 1 90 ? 6.160 4.700 -3.573 1.00 97.81 90 SER A C 1
ATOM 700 O O . SER A 1 90 ? 6.573 5.556 -4.350 1.00 97.81 90 SER A O 1
ATOM 702 N N . THR A 1 91 ? 6.966 4.098 -2.696 1.00 97.69 91 THR A N 1
ATOM 703 C CA . THR A 1 91 ? 8.380 4.451 -2.515 1.00 97.69 91 THR A CA 1
ATOM 704 C C . THR A 1 91 ? 9.299 3.705 -3.482 1.00 97.69 91 THR A C 1
ATOM 706 O O . THR A 1 91 ? 10.253 4.292 -3.984 1.00 97.69 91 THR A O 1
ATOM 709 N N . ILE A 1 92 ? 9.032 2.426 -3.770 1.00 97.56 92 ILE A N 1
ATOM 710 C CA . ILE A 1 92 ? 9.929 1.599 -4.597 1.00 97.56 92 ILE A CA 1
ATOM 711 C C . ILE A 1 92 ? 9.689 1.766 -6.100 1.00 97.56 92 ILE A C 1
ATOM 713 O O . ILE A 1 92 ? 10.629 1.631 -6.879 1.00 97.56 92 ILE A O 1
ATOM 717 N N . SER A 1 93 ? 8.461 2.075 -6.530 1.00 97.12 93 SER A N 1
ATOM 718 C CA . SER A 1 93 ? 8.126 2.162 -7.961 1.00 97.12 93 SER A CA 1
ATOM 719 C C . SER A 1 93 ? 8.928 3.235 -8.721 1.00 97.12 93 SER A C 1
ATOM 721 O O . SER A 1 93 ? 9.420 2.927 -9.808 1.00 97.12 93 SER A O 1
ATOM 723 N N . PRO A 1 94 ? 9.174 4.449 -8.178 1.00 97.50 94 PRO A N 1
ATOM 724 C CA . PRO A 1 94 ? 10.039 5.438 -8.828 1.00 97.50 94 PRO A CA 1
ATOM 725 C C . PRO A 1 94 ? 11.491 4.970 -8.935 1.00 97.50 94 PRO A C 1
ATOM 727 O O . PRO A 1 94 ? 12.141 5.203 -9.950 1.00 97.50 94 PRO A O 1
ATOM 730 N N . LEU A 1 95 ? 11.995 4.286 -7.901 1.00 97.75 95 LEU A N 1
ATOM 731 C CA . LEU A 1 95 ? 13.360 3.756 -7.876 1.00 97.75 95 LEU A CA 1
ATOM 732 C C . LEU A 1 95 ? 13.543 2.658 -8.927 1.00 97.75 95 LEU A C 1
ATOM 734 O O . LEU A 1 95 ? 14.570 2.611 -9.597 1.00 97.75 95 LEU A O 1
ATOM 738 N N . LEU A 1 96 ? 12.526 1.813 -9.119 1.00 95.56 96 LEU A N 1
ATOM 739 C CA . LEU A 1 96 ? 12.502 0.822 -10.193 1.00 95.56 96 LEU A CA 1
ATOM 740 C C . LEU A 1 96 ? 12.445 1.481 -11.575 1.00 95.56 96 LEU A C 1
ATOM 742 O O . LEU A 1 96 ? 13.173 1.059 -12.467 1.00 95.56 96 LEU A O 1
ATOM 746 N N . GLY A 1 97 ? 11.651 2.540 -11.750 1.00 94.19 97 GLY A N 1
ATOM 747 C CA . GLY A 1 97 ? 11.633 3.317 -12.994 1.00 94.19 97 GLY A CA 1
ATOM 748 C C . GLY A 1 97 ? 12.999 3.933 -13.321 1.00 94.19 97 GLY A C 1
ATOM 749 O O . GLY A 1 97 ? 13.503 3.775 -14.432 1.00 94.19 97 GLY A O 1
ATOM 750 N N . LEU A 1 98 ? 13.654 4.537 -12.324 1.00 95.69 98 LEU A N 1
ATOM 751 C CA . LEU A 1 98 ? 15.017 5.061 -12.445 1.00 95.69 98 LEU A CA 1
ATOM 752 C C . LEU A 1 98 ? 16.040 3.953 -12.747 1.00 95.69 98 LEU A C 1
ATOM 754 O O . LEU A 1 98 ? 16.951 4.139 -13.547 1.00 95.69 98 LEU A O 1
ATOM 758 N N . LEU A 1 99 ? 15.898 2.771 -12.151 1.00 94.00 99 LEU A N 1
ATOM 759 C CA . LEU A 1 99 ? 16.730 1.623 -12.511 1.00 94.00 99 LEU A CA 1
ATOM 760 C C . LEU A 1 99 ? 16.525 1.234 -13.986 1.00 94.00 99 LEU A C 1
ATOM 762 O O . LEU A 1 99 ? 17.488 0.922 -14.689 1.00 94.00 99 LEU A O 1
ATOM 766 N N . GLY A 1 100 ? 15.283 1.300 -14.469 1.00 91.44 100 GLY A N 1
ATOM 767 C CA . GLY A 1 100 ? 14.932 1.104 -15.873 1.00 91.44 100 GLY A CA 1
ATOM 768 C C . GLY A 1 100 ? 15.668 2.062 -16.809 1.00 91.44 100 GLY A C 1
ATOM 769 O O . GLY A 1 100 ? 16.222 1.608 -17.817 1.00 91.44 100 GLY A O 1
ATOM 770 N N . THR A 1 101 ? 15.782 3.349 -16.455 1.00 93.00 101 THR A N 1
ATOM 771 C CA . THR A 1 101 ? 16.549 4.298 -17.279 1.00 93.00 101 THR A CA 1
ATOM 772 C C . THR A 1 101 ? 18.024 3.962 -17.323 1.00 93.00 101 THR A C 1
ATOM 774 O O . THR A 1 101 ? 18.609 3.964 -18.406 1.00 93.00 101 THR A O 1
ATOM 777 N N . VAL A 1 102 ? 18.624 3.631 -16.178 1.00 93.81 102 VAL A N 1
ATOM 778 C CA . VAL A 1 102 ? 20.040 3.256 -16.101 1.00 93.81 102 VAL A CA 1
ATOM 779 C C . VAL A 1 102 ? 20.311 2.042 -16.990 1.00 93.81 102 VAL A C 1
ATOM 781 O O . VAL A 1 102 ? 21.224 2.071 -17.815 1.00 93.81 102 VAL A O 1
ATOM 784 N N . ILE A 1 103 ? 19.472 1.005 -16.908 1.00 90.81 103 ILE A N 1
ATOM 785 C CA . ILE A 1 103 ? 19.594 -0.193 -17.750 1.00 90.81 103 ILE A CA 1
ATOM 786 C C . ILE A 1 103 ? 19.410 0.148 -19.237 1.00 90.81 103 ILE A C 1
ATOM 788 O O . ILE A 1 103 ? 20.151 -0.363 -20.080 1.00 90.81 103 ILE A O 1
ATOM 792 N N . GLY A 1 104 ? 18.440 1.002 -19.575 1.00 88.88 104 GLY A N 1
ATOM 793 C CA . GLY A 1 104 ? 18.193 1.443 -20.949 1.00 88.88 104 GLY A CA 1
ATOM 794 C C . GLY A 1 104 ? 19.389 2.183 -21.548 1.00 88.88 104 GLY A C 1
ATOM 795 O O . GLY A 1 104 ? 19.826 1.858 -22.653 1.00 88.88 104 GLY A O 1
ATOM 796 N N . MET A 1 105 ? 19.986 3.101 -20.785 1.00 91.12 105 MET A N 1
ATOM 797 C CA . MET A 1 105 ? 21.180 3.839 -21.199 1.00 91.12 105 MET A CA 1
ATOM 798 C C . MET A 1 105 ? 22.398 2.925 -21.359 1.00 91.12 105 MET A C 1
ATOM 800 O O . MET A 1 105 ? 23.102 3.030 -22.362 1.00 91.12 105 MET A O 1
ATOM 804 N N . ILE A 1 106 ? 22.618 1.977 -20.439 1.00 90.62 106 ILE A N 1
ATOM 805 C CA . ILE A 1 106 ? 23.704 0.986 -20.552 1.00 90.62 106 ILE A CA 1
ATOM 806 C C . ILE A 1 106 ? 23.576 0.188 -21.857 1.00 90.62 106 ILE A C 1
ATOM 808 O O . ILE A 1 106 ? 24.560 0.013 -22.577 1.00 90.62 106 ILE A O 1
ATOM 812 N N . LYS A 1 107 ? 22.364 -0.266 -22.202 1.00 87.75 107 LYS A N 1
ATOM 813 C CA . LYS A 1 107 ? 22.115 -0.997 -23.455 1.00 87.75 107 LYS A CA 1
ATOM 814 C C . LYS A 1 107 ? 22.362 -0.132 -24.690 1.00 87.75 107 LYS A C 1
ATOM 816 O O . LYS A 1 107 ? 22.976 -0.610 -25.640 1.00 87.75 107 LYS A O 1
ATOM 821 N N . ALA A 1 108 ? 21.918 1.124 -24.664 1.00 87.62 108 ALA A N 1
ATOM 822 C CA . ALA A 1 108 ? 22.107 2.057 -25.771 1.00 87.62 108 ALA A CA 1
ATOM 823 C C . ALA A 1 108 ? 23.599 2.303 -26.054 1.00 87.62 108 ALA A C 1
ATOM 825 O O . ALA A 1 108 ? 24.043 2.193 -27.196 1.00 87.62 108 ALA A O 1
ATOM 826 N N . PHE A 1 109 ? 24.396 2.558 -25.012 1.00 89.00 109 PHE A N 1
ATOM 827 C CA . PHE A 1 109 ? 25.840 2.756 -25.157 1.00 89.00 109 PHE A CA 1
ATOM 828 C C . PHE A 1 109 ? 26.586 1.478 -25.548 1.00 89.00 109 PHE A C 1
ATOM 830 O O . PHE A 1 109 ? 27.529 1.547 -26.337 1.00 89.00 109 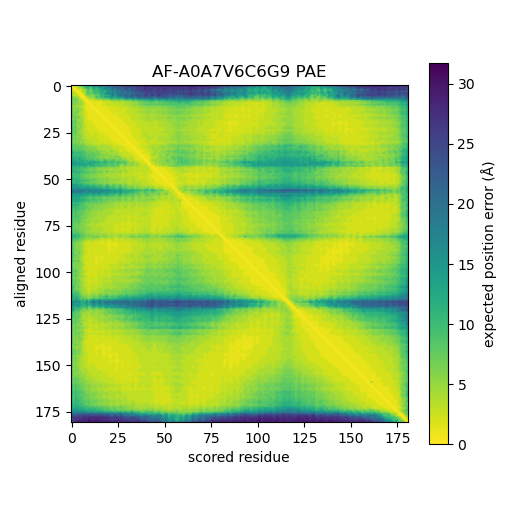PHE A O 1
ATOM 837 N N . LYS A 1 110 ? 26.146 0.308 -25.069 1.00 89.00 110 LYS A N 1
ATOM 838 C CA . LYS A 1 110 ? 26.711 -0.978 -25.497 1.00 89.00 110 LYS A CA 1
ATOM 839 C C . LYS A 1 110 ? 26.566 -1.179 -27.010 1.00 89.00 110 LYS A C 1
ATOM 841 O O . LYS A 1 110 ? 27.551 -1.501 -27.665 1.00 89.00 110 LYS A O 1
ATOM 846 N N . GLN A 1 111 ? 25.387 -0.902 -27.571 1.00 86.44 111 GLN A N 1
ATOM 847 C CA . GLN A 1 111 ? 25.155 -0.995 -29.020 1.00 86.44 111 GLN A CA 1
ATOM 848 C C . GLN A 1 111 ? 26.048 -0.037 -29.818 1.00 86.44 111 GLN A C 1
ATOM 850 O O . GLN A 1 111 ? 26.595 -0.413 -30.850 1.00 86.44 111 GLN A O 1
ATOM 855 N N . VAL A 1 112 ? 26.246 1.191 -29.329 1.00 87.44 112 VAL A N 1
ATOM 856 C CA . VAL A 1 112 ? 27.163 2.157 -29.959 1.00 87.44 112 VAL A CA 1
ATOM 857 C C . VAL A 1 112 ? 28.607 1.640 -29.961 1.00 87.44 112 VAL A C 1
ATOM 859 O O . VAL A 1 112 ? 29.307 1.770 -30.966 1.00 87.44 112 VAL A O 1
ATOM 862 N N . SER A 1 113 ? 29.051 1.028 -28.861 1.00 87.62 113 SER A N 1
ATOM 863 C CA . SER A 1 113 ? 30.391 0.441 -28.768 1.00 87.62 113 SER A CA 1
ATOM 864 C C . SER A 1 113 ? 30.574 -0.737 -29.730 1.00 87.62 113 SER A C 1
ATOM 866 O O . SER A 1 113 ? 31.620 -0.834 -30.367 1.00 87.62 113 SER A O 1
ATOM 868 N N . GLU A 1 114 ? 29.567 -1.602 -29.871 1.00 87.88 114 GLU A N 1
ATOM 869 C CA . GLU A 1 114 ? 29.581 -2.750 -30.794 1.00 87.88 114 GLU A CA 1
ATOM 870 C C . GLU A 1 114 ? 29.631 -2.319 -32.272 1.00 87.88 114 GLU A C 1
ATOM 872 O O . GLU A 1 114 ? 30.168 -3.037 -33.111 1.00 87.88 114 GLU A O 1
ATOM 877 N N . MET A 1 115 ? 29.150 -1.115 -32.595 1.00 84.75 115 MET A N 1
ATOM 878 C CA . MET A 1 115 ? 29.229 -0.518 -33.936 1.00 84.75 115 MET A CA 1
ATOM 879 C C . MET A 1 115 ? 30.587 0.141 -34.247 1.00 84.75 115 MET A C 1
ATOM 881 O O . MET A 1 115 ? 30.689 0.943 -35.178 1.00 84.75 115 MET A O 1
ATOM 885 N N . GLY A 1 116 ? 31.631 -0.147 -33.464 1.00 82.50 116 GLY A N 1
ATOM 886 C CA . GLY A 1 116 ? 32.964 0.433 -33.651 1.00 82.50 116 GLY A CA 1
ATOM 887 C C . GLY A 1 116 ? 33.025 1.932 -33.345 1.00 82.50 116 GLY A C 1
ATOM 888 O O . GLY A 1 116 ? 33.847 2.643 -33.913 1.00 82.50 116 GLY A O 1
ATOM 889 N N . GLY A 1 117 ? 32.122 2.437 -32.498 1.00 70.25 117 GLY A N 1
ATOM 890 C CA . GLY A 1 117 ? 32.067 3.852 -32.124 1.00 70.25 117 GLY A CA 1
ATOM 891 C C . GLY A 1 117 ? 31.391 4.765 -33.152 1.00 70.25 117 GLY A C 1
ATOM 892 O O . GLY A 1 117 ? 31.268 5.963 -32.899 1.00 70.25 117 GLY A O 1
ATOM 893 N N . MET A 1 118 ? 30.891 4.235 -34.279 1.00 75.81 118 MET A N 1
ATOM 894 C CA . MET A 1 118 ? 30.030 5.003 -35.183 1.00 75.81 118 MET A CA 1
ATOM 895 C C . MET A 1 118 ? 28.669 5.255 -34.528 1.00 75.81 118 MET A C 1
ATOM 897 O O . MET A 1 118 ? 27.765 4.417 -34.553 1.00 75.81 118 MET A O 1
ATOM 901 N N . VAL A 1 119 ? 28.509 6.447 -33.960 1.00 74.75 119 VAL A N 1
ATOM 902 C CA . VAL A 1 119 ? 27.255 6.872 -33.340 1.00 74.75 119 VAL A CA 1
ATOM 903 C C . VAL A 1 119 ? 26.224 7.165 -34.431 1.00 74.75 119 VAL A C 1
ATOM 905 O O . VAL A 1 119 ? 26.294 8.190 -35.104 1.00 74.75 119 VAL A O 1
ATOM 908 N N . LYS A 1 120 ? 25.225 6.289 -34.590 1.00 82.06 120 LYS A N 1
ATOM 909 C CA . LYS A 1 120 ? 23.990 6.627 -35.316 1.00 82.06 120 LYS A CA 1
ATOM 910 C C . LYS A 1 120 ? 22.998 7.250 -34.327 1.00 82.06 120 LYS A C 1
ATOM 912 O O . LYS A 1 120 ? 22.513 6.523 -33.456 1.00 82.06 120 LYS A O 1
ATOM 917 N N . PRO A 1 121 ? 22.630 8.541 -34.461 1.00 84.62 121 PRO A N 1
ATOM 918 C CA . PRO A 1 121 ? 21.722 9.213 -33.524 1.00 84.62 121 PRO A CA 1
ATOM 919 C C . PRO A 1 121 ? 20.393 8.477 -33.308 1.00 84.62 121 PRO A C 1
ATOM 921 O O . PRO A 1 121 ? 19.870 8.454 -32.198 1.00 84.62 121 PRO A O 1
ATOM 924 N N . ALA A 1 122 ? 19.883 7.805 -34.346 1.00 85.00 122 ALA A N 1
ATOM 925 C CA . ALA A 1 122 ? 18.655 7.015 -34.277 1.00 85.00 122 ALA A CA 1
ATOM 926 C C . ALA A 1 122 ? 18.725 5.846 -33.271 1.00 85.00 122 ALA A C 1
ATOM 928 O O . ALA A 1 122 ? 17.746 5.577 -32.577 1.00 85.00 122 ALA A O 1
ATOM 929 N N . VAL A 1 123 ? 19.876 5.171 -33.157 1.00 80.88 123 VAL A N 1
ATOM 930 C CA . VAL A 1 123 ? 20.060 4.033 -32.234 1.00 80.88 123 VAL A CA 1
ATOM 931 C C . VAL A 1 123 ? 20.041 4.522 -30.786 1.00 80.88 123 VAL A C 1
ATOM 933 O O . VAL A 1 123 ? 19.323 3.979 -29.947 1.00 80.88 123 VAL A O 1
ATOM 936 N N . LEU A 1 124 ? 20.761 5.613 -30.512 1.00 84.62 124 LEU A N 1
ATOM 937 C CA . LEU A 1 124 ? 20.800 6.226 -29.187 1.00 84.62 124 LEU A CA 1
ATOM 938 C C . LEU A 1 124 ? 19.420 6.762 -28.772 1.00 84.62 124 LEU A C 1
ATOM 940 O O . LEU A 1 124 ? 18.975 6.512 -27.652 1.00 84.62 124 LEU A O 1
ATOM 944 N N . ALA A 1 125 ? 18.713 7.436 -29.686 1.00 87.50 125 ALA A N 1
ATOM 945 C CA . ALA A 1 125 ? 17.374 7.968 -29.439 1.00 87.50 125 ALA A CA 1
ATOM 946 C C . ALA A 1 125 ? 16.368 6.868 -29.060 1.00 87.50 125 ALA A C 1
ATOM 948 O O . ALA A 1 125 ? 15.580 7.047 -28.131 1.00 87.50 125 ALA A O 1
ATOM 949 N N . SER A 1 126 ? 16.431 5.704 -29.719 1.00 83.94 126 SER A N 1
ATOM 950 C CA . SER A 1 126 ? 15.573 4.563 -29.378 1.00 83.94 126 SER A CA 1
ATOM 951 C C . SER A 1 126 ? 15.846 4.027 -27.968 1.00 83.94 126 SER A C 1
ATOM 953 O O . SER A 1 126 ? 14.906 3.662 -27.262 1.00 83.94 126 SER A O 1
ATOM 955 N N . GLY A 1 127 ? 17.111 3.971 -27.540 1.00 83.56 127 GLY A N 1
ATOM 956 C CA . GLY A 1 127 ? 17.474 3.524 -26.192 1.00 83.56 127 GLY A CA 1
ATOM 957 C C . GLY A 1 127 ? 17.037 4.505 -25.100 1.00 83.56 127 GLY A C 1
ATOM 958 O O . GLY A 1 127 ? 16.485 4.090 -24.080 1.00 83.56 127 GLY A O 1
ATOM 959 N N . ILE A 1 128 ? 17.204 5.809 -25.350 1.00 87.94 128 ILE A N 1
ATOM 960 C CA . ILE A 1 128 ? 16.748 6.880 -24.451 1.00 87.94 128 ILE A CA 1
ATOM 961 C C . ILE A 1 128 ? 15.221 6.865 -24.317 1.00 87.94 128 ILE A C 1
ATOM 963 O O . ILE A 1 128 ? 14.703 7.003 -23.212 1.00 87.94 128 ILE A O 1
ATOM 967 N N . TRP A 1 129 ? 14.487 6.662 -25.413 1.00 88.69 129 TRP A N 1
ATOM 968 C CA . TRP A 1 129 ? 13.026 6.578 -25.378 1.00 88.69 129 TRP A CA 1
ATOM 969 C C . TRP A 1 129 ? 12.533 5.473 -24.436 1.00 88.69 129 TRP A C 1
ATOM 971 O O . TRP A 1 129 ? 11.691 5.720 -23.574 1.00 88.69 129 TRP A O 1
ATOM 981 N N . VAL A 1 130 ? 13.095 4.265 -24.561 1.00 84.25 130 VAL A N 1
ATOM 982 C CA . VAL A 1 130 ? 12.758 3.132 -23.684 1.00 84.25 130 VAL A CA 1
ATOM 983 C C . VAL A 1 130 ? 13.092 3.448 -22.226 1.00 84.25 130 VAL A C 1
ATOM 985 O O . VAL A 1 130 ? 12.275 3.188 -21.343 1.00 84.25 130 VAL A O 1
ATOM 988 N N . ALA A 1 131 ? 14.258 4.048 -21.975 1.00 87.94 131 ALA A N 1
ATOM 989 C CA . ALA A 1 131 ? 14.657 4.487 -20.643 1.00 87.94 131 ALA A CA 1
ATOM 990 C C . ALA A 1 131 ? 13.614 5.444 -20.039 1.00 87.94 131 ALA A C 1
ATOM 992 O O . ALA A 1 131 ? 13.073 5.179 -18.965 1.00 87.94 131 ALA A O 1
ATOM 993 N N . LEU A 1 132 ? 13.278 6.529 -20.737 1.00 92.19 132 LEU A N 1
ATOM 994 C CA . LEU A 1 132 ? 12.327 7.529 -20.246 1.00 92.19 132 LEU A CA 1
ATOM 995 C C . LEU A 1 132 ? 10.934 6.945 -19.993 1.00 92.19 132 LEU A C 1
ATOM 997 O O . LEU A 1 132 ? 10.294 7.305 -19.003 1.00 92.19 132 LEU A O 1
ATOM 1001 N N . LEU A 1 133 ? 10.492 6.011 -20.840 1.00 90.50 133 LEU A N 1
ATOM 1002 C CA . LEU A 1 133 ? 9.208 5.342 -20.670 1.00 90.50 133 LEU A CA 1
ATOM 1003 C C . LEU A 1 133 ? 9.146 4.568 -19.342 1.00 90.50 133 LEU A C 1
ATOM 1005 O O . LEU A 1 133 ? 8.187 4.739 -18.594 1.00 90.50 133 LEU A O 1
ATOM 1009 N N . THR A 1 134 ? 10.194 3.815 -18.984 1.00 89.75 134 THR A N 1
ATOM 1010 C CA . THR A 1 134 ? 10.227 3.064 -17.709 1.00 89.75 134 THR A CA 1
ATOM 1011 C C . THR A 1 134 ? 10.147 3.961 -16.470 1.00 89.75 134 THR A C 1
ATOM 1013 O O . TH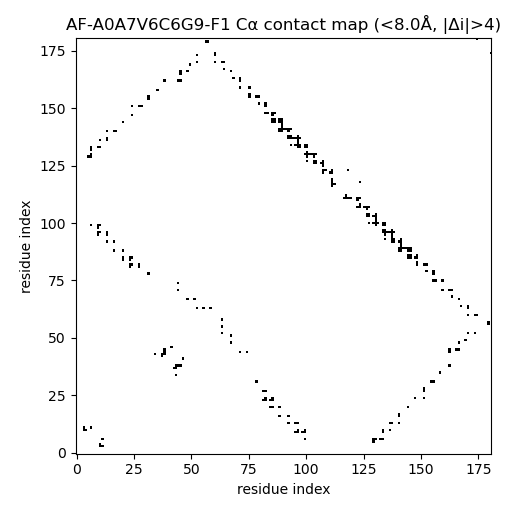R A 1 134 ? 9.500 3.605 -15.484 1.00 89.75 134 THR A O 1
ATOM 1016 N N . THR A 1 135 ? 10.733 5.162 -16.518 1.00 94.75 135 THR A N 1
ATOM 1017 C CA . THR A 1 135 ? 10.582 6.147 -15.434 1.00 94.75 135 THR A CA 1
ATOM 1018 C C . THR A 1 135 ? 9.163 6.673 -15.340 1.00 94.75 135 THR A C 1
ATOM 1020 O O . THR A 1 135 ? 8.621 6.760 -14.238 1.00 94.75 135 THR A O 1
ATOM 1023 N N . ALA A 1 136 ? 8.552 7.017 -16.475 1.00 94.44 136 ALA A N 1
ATOM 1024 C CA . ALA A 1 136 ? 7.177 7.497 -16.490 1.00 94.44 136 ALA A CA 1
ATOM 1025 C C . ALA A 1 136 ? 6.222 6.449 -15.894 1.00 94.44 136 ALA A C 1
ATOM 1027 O O . ALA A 1 136 ? 5.394 6.782 -15.048 1.00 94.44 136 ALA A O 1
ATOM 1028 N N . GLU A 1 137 ? 6.393 5.176 -16.254 1.00 93.31 137 GLU A N 1
ATOM 1029 C CA . GLU A 1 137 ? 5.638 4.054 -15.684 1.00 93.31 137 GLU A CA 1
ATOM 1030 C C . GLU A 1 137 ? 5.819 3.945 -14.166 1.00 93.31 137 GLU A C 1
ATOM 1032 O O . GLU A 1 137 ? 4.836 3.874 -13.425 1.00 93.31 137 GLU A O 1
ATOM 1037 N N . GLY A 1 138 ? 7.069 3.985 -13.690 1.00 95.75 138 GLY A N 1
ATOM 1038 C CA . GLY A 1 138 ? 7.384 3.912 -12.263 1.00 95.75 138 GLY A CA 1
ATOM 1039 C C . GLY A 1 138 ? 6.737 5.040 -11.460 1.00 95.75 138 GLY A C 1
ATOM 1040 O O . GLY A 1 138 ? 6.196 4.798 -10.380 1.00 95.75 138 GLY A O 1
ATOM 1041 N N . LEU A 1 139 ? 6.723 6.257 -12.010 1.00 97.94 139 LEU A N 1
ATOM 1042 C CA . LEU A 1 139 ? 6.065 7.413 -11.400 1.00 97.94 139 LEU A CA 1
ATOM 1043 C C . LEU A 1 139 ? 4.540 7.279 -11.382 1.00 97.94 139 LEU A C 1
ATOM 1045 O O . LEU A 1 139 ? 3.925 7.571 -10.360 1.00 97.94 139 LEU A O 1
ATOM 1049 N N . ILE A 1 140 ? 3.922 6.809 -12.468 1.00 96.94 140 ILE A N 1
ATOM 1050 C CA . ILE A 1 140 ? 2.465 6.614 -12.528 1.00 96.94 140 ILE A CA 1
ATOM 1051 C C . ILE A 1 140 ? 2.011 5.634 -11.440 1.00 96.94 140 ILE A C 1
ATOM 1053 O O . ILE A 1 140 ? 1.076 5.930 -10.691 1.00 96.94 140 ILE A O 1
ATOM 1057 N N . VAL A 1 141 ? 2.699 4.494 -11.309 1.00 97.25 141 VAL A N 1
ATOM 1058 C CA . VAL A 1 141 ? 2.392 3.496 -10.271 1.00 97.25 141 VAL A CA 1
ATOM 1059 C C . VAL A 1 141 ? 2.612 4.082 -8.876 1.00 97.25 141 VAL A C 1
ATOM 1061 O O . VAL A 1 141 ? 1.771 3.901 -7.994 1.00 97.25 141 VAL A O 1
ATOM 1064 N N . ALA A 1 142 ? 3.699 4.831 -8.681 1.00 98.12 142 ALA A N 1
ATOM 1065 C CA . ALA A 1 142 ? 4.019 5.447 -7.400 1.00 98.12 142 ALA A CA 1
ATOM 1066 C C . ALA A 1 142 ? 2.957 6.446 -6.932 1.00 98.12 142 ALA A C 1
ATOM 1068 O O . ALA A 1 142 ? 2.506 6.380 -5.789 1.00 98.12 142 ALA A O 1
ATOM 1069 N N . ILE A 1 143 ? 2.541 7.348 -7.826 1.00 98.25 143 ILE A N 1
ATOM 1070 C CA . ILE A 1 143 ? 1.538 8.379 -7.546 1.00 98.25 143 ILE A CA 1
ATOM 1071 C C . ILE A 1 143 ? 0.204 7.720 -7.188 1.00 98.25 143 ILE A C 1
ATOM 1073 O O . ILE A 1 143 ? -0.414 8.082 -6.186 1.00 98.25 143 ILE A O 1
ATOM 1077 N N . ALA A 1 144 ? -0.221 6.716 -7.958 1.00 97.69 144 ALA A N 1
ATOM 1078 C CA . ALA A 1 144 ? -1.449 5.983 -7.671 1.00 97.69 144 ALA A CA 1
ATOM 1079 C C . ALA A 1 144 ? -1.393 5.289 -6.298 1.00 97.69 144 ALA A C 1
ATOM 1081 O O . ALA A 1 144 ? -2.296 5.469 -5.478 1.00 97.69 144 ALA A O 1
ATOM 1082 N N . ALA A 1 145 ? -0.311 4.554 -6.014 1.00 98.00 145 ALA A N 1
ATOM 1083 C CA . ALA A 1 145 ? -0.117 3.864 -4.740 1.00 98.00 145 ALA A CA 1
ATOM 1084 C C . ALA A 1 145 ? -0.090 4.837 -3.549 1.00 98.00 145 ALA A C 1
ATOM 1086 O O . ALA A 1 145 ? -0.687 4.556 -2.509 1.00 98.00 145 ALA A O 1
ATOM 1087 N N . PHE A 1 146 ? 0.545 6.002 -3.710 1.00 98.19 146 PHE A N 1
ATOM 1088 C CA . PHE A 1 146 ? 0.614 7.045 -2.688 1.00 98.19 146 PHE A CA 1
ATOM 1089 C C . PHE A 1 146 ? -0.775 7.584 -2.324 1.00 98.19 146 PHE A C 1
ATOM 1091 O O . PHE A 1 146 ? -1.140 7.641 -1.147 1.00 98.19 146 PHE A O 1
ATOM 1098 N N . LEU A 1 147 ? -1.583 7.926 -3.333 1.00 98.19 147 LEU A N 1
ATOM 1099 C CA . LEU A 1 147 ? -2.950 8.413 -3.129 1.00 98.19 147 LEU A CA 1
ATOM 1100 C C . LEU A 1 147 ? -3.826 7.355 -2.446 1.00 98.19 147 LEU A C 1
ATOM 1102 O O . LEU A 1 147 ? -4.539 7.662 -1.489 1.00 98.19 147 LEU A O 1
ATOM 1106 N N . MET A 1 148 ? -3.732 6.102 -2.895 1.00 97.75 148 MET A N 1
ATOM 1107 C CA . MET A 1 148 ? -4.452 4.969 -2.306 1.00 97.75 148 MET A CA 1
ATOM 1108 C C . MET A 1 148 ? -4.057 4.731 -0.845 1.00 97.75 148 MET A C 1
ATOM 1110 O O . MET A 1 148 ? -4.931 4.566 0.008 1.00 97.75 148 MET A O 1
ATOM 1114 N N . TYR A 1 149 ? -2.756 4.758 -0.542 1.00 97.56 149 TYR A N 1
ATOM 1115 C CA . TYR A 1 149 ? -2.228 4.630 0.815 1.00 97.56 149 TYR A CA 1
ATOM 1116 C C . TYR A 1 149 ? -2.814 5.697 1.744 1.00 97.56 149 TYR A C 1
ATOM 1118 O O . TYR A 1 149 ? -3.408 5.362 2.769 1.00 97.56 149 TYR A O 1
ATOM 1126 N N . HIS A 1 150 ? -2.696 6.975 1.371 1.00 96.94 150 HIS A N 1
ATOM 1127 C CA . HIS A 1 150 ? -3.169 8.078 2.206 1.00 96.94 150 HIS A CA 1
ATOM 1128 C C . HIS A 1 150 ? -4.687 8.066 2.389 1.00 96.94 150 HIS A C 1
ATOM 1130 O O . HIS A 1 150 ? -5.175 8.326 3.492 1.00 96.94 150 HIS A O 1
ATOM 1136 N N . TYR A 1 151 ? -5.435 7.711 1.344 1.00 96.88 151 TYR A N 1
ATOM 1137 C CA . TYR A 1 151 ? -6.883 7.564 1.429 1.00 96.88 151 TYR A CA 1
ATOM 1138 C C . TYR A 1 151 ? -7.294 6.487 2.445 1.00 96.88 151 TYR A C 1
ATOM 1140 O O . TYR A 1 151 ? -8.097 6.757 3.343 1.00 96.88 151 TYR A O 1
ATOM 1148 N N . LEU A 1 152 ? -6.726 5.280 2.345 1.00 96.12 152 LEU A N 1
ATOM 1149 C CA . LEU A 1 152 ? -7.067 4.182 3.253 1.00 96.12 152 LEU A CA 1
ATOM 1150 C C . LEU A 1 152 ? -6.570 4.440 4.680 1.00 96.12 152 LEU A C 1
ATOM 1152 O O . LEU A 1 152 ? -7.314 4.187 5.625 1.00 96.12 152 LEU A O 1
ATOM 1156 N N . GLN A 1 153 ? -5.372 5.008 4.852 1.00 96.00 153 GLN A N 1
ATOM 1157 C CA . GLN A 1 153 ? -4.866 5.412 6.169 1.00 96.00 153 GLN A CA 1
ATOM 1158 C C . GLN A 1 153 ? -5.797 6.408 6.861 1.00 96.00 153 GLN A C 1
ATOM 1160 O O . GLN A 1 153 ? -6.132 6.255 8.036 1.00 96.00 153 GLN A O 1
ATOM 1165 N N . HIS A 1 154 ? -6.287 7.404 6.121 1.00 95.62 154 HIS A N 1
ATOM 1166 C CA . HIS A 1 154 ? -7.247 8.356 6.661 1.00 95.62 154 HIS A CA 1
ATOM 1167 C C . HIS A 1 154 ? -8.563 7.674 7.085 1.00 95.62 154 HIS A C 1
ATOM 1169 O O . HIS A 1 154 ? -9.133 8.011 8.127 1.00 95.62 154 HIS A O 1
ATOM 1175 N N . LEU A 1 155 ? -9.044 6.684 6.323 1.00 94.56 155 LEU A N 1
ATOM 1176 C CA . LEU A 1 155 ? -10.220 5.895 6.701 1.00 94.56 155 LEU A CA 1
ATOM 1177 C C . LEU A 1 155 ? -9.990 5.058 7.964 1.00 94.56 155 LEU A C 1
ATOM 1179 O O . LEU A 1 155 ? -10.864 5.048 8.832 1.00 94.56 155 LEU A O 1
ATOM 1183 N N . VAL A 1 156 ? -8.831 4.407 8.097 1.00 95.56 156 VAL A N 1
ATOM 1184 C CA . VAL A 1 156 ? -8.464 3.664 9.313 1.00 95.56 156 VAL A CA 1
ATOM 1185 C C . VAL A 1 156 ? -8.426 4.594 10.519 1.00 95.56 156 VAL A C 1
ATOM 1187 O O . VAL A 1 156 ? -9.069 4.304 11.524 1.00 95.56 156 VAL A O 1
ATOM 1190 N N . GLY A 1 157 ? -7.772 5.753 10.406 1.00 94.69 157 GLY A N 1
ATOM 1191 C CA . GLY A 1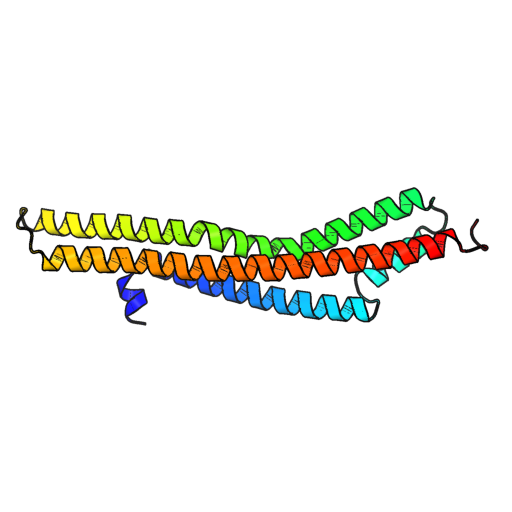 157 ? -7.720 6.736 11.489 1.00 94.69 157 GLY A CA 1
ATOM 1192 C C . GLY A 1 157 ? -9.109 7.232 11.907 1.00 94.69 157 GLY A C 1
ATOM 1193 O O . GLY A 1 157 ? -9.394 7.375 13.095 1.00 94.69 157 GLY A O 1
ATOM 1194 N N . ARG A 1 158 ? -10.019 7.440 10.946 1.00 93.62 158 ARG A N 1
ATOM 1195 C CA . ARG A 1 158 ? -11.421 7.775 11.241 1.00 93.62 158 ARG A CA 1
ATOM 1196 C C . ARG A 1 158 ? -12.159 6.661 11.980 1.00 93.62 158 ARG A C 1
ATOM 1198 O O . ARG A 1 158 ? -12.963 6.965 12.856 1.00 93.62 158 ARG A O 1
ATOM 1205 N N . ILE A 1 159 ? -11.929 5.408 11.597 1.00 93.25 159 ILE A N 1
ATOM 1206 C CA . ILE A 1 159 ? -12.518 4.239 12.254 1.00 93.25 159 ILE A CA 1
ATOM 1207 C C . ILE A 1 159 ? -11.980 4.109 13.683 1.00 93.25 159 ILE A C 1
ATOM 1209 O O . ILE A 1 159 ? -12.779 4.022 14.609 1.00 93.25 159 ILE A O 1
ATOM 1213 N N . GLY A 1 160 ? -10.660 4.187 13.870 1.00 94.25 160 GLY A N 1
ATOM 1214 C CA . GLY A 1 160 ? -10.014 4.113 15.182 1.00 94.25 160 GLY A CA 1
ATOM 1215 C C . GLY A 1 160 ? -10.527 5.176 16.152 1.00 94.25 160 GLY A C 1
ATOM 1216 O O . GLY A 1 160 ? -10.936 4.849 17.261 1.00 94.25 160 GLY A O 1
ATOM 1217 N N . LYS A 1 161 ? -10.620 6.436 15.703 1.00 93.94 161 LYS A N 1
ATOM 1218 C CA . LYS A 1 161 ? -11.214 7.526 16.499 1.00 93.94 161 LYS A CA 1
ATOM 1219 C C . LYS A 1 161 ? -12.679 7.268 16.866 1.00 93.94 161 LYS A C 1
ATOM 1221 O O . LYS A 1 161 ? -13.101 7.635 17.955 1.00 93.94 161 LYS A O 1
ATOM 1226 N N . GLY A 1 162 ? -13.454 6.669 15.958 1.00 92.56 162 GLY A N 1
ATOM 1227 C CA . GLY A 1 162 ? -14.845 6.293 16.221 1.00 92.56 162 GLY A CA 1
ATOM 1228 C C . GLY A 1 162 ? -14.957 5.234 17.316 1.00 92.56 162 GLY A C 1
ATOM 1229 O O . GLY A 1 162 ? -15.702 5.432 18.268 1.00 92.56 162 GLY A O 1
ATOM 1230 N N . ILE A 1 163 ? -14.157 4.168 17.213 1.00 93.50 163 ILE A N 1
ATOM 1231 C CA . ILE A 1 163 ? -14.110 3.088 18.209 1.00 93.50 163 ILE A CA 1
ATOM 1232 C C . ILE A 1 163 ? -13.705 3.637 19.578 1.00 93.50 163 ILE A C 1
ATOM 1234 O O . ILE A 1 163 ? -14.386 3.367 20.558 1.00 93.50 163 ILE A O 1
ATOM 1238 N N . ALA A 1 164 ? -12.630 4.429 19.646 1.00 93.56 164 ALA A N 1
ATOM 1239 C CA . ALA A 1 164 ? -12.151 5.007 20.902 1.00 93.56 164 ALA A CA 1
ATOM 1240 C C . ALA A 1 164 ? -13.220 5.858 21.595 1.00 93.56 164 ALA A C 1
ATOM 1242 O O . ALA A 1 164 ? -13.458 5.693 22.786 1.00 93.56 164 ALA A O 1
ATOM 1243 N N . ARG A 1 165 ? -13.924 6.701 20.831 1.00 93.25 165 ARG A N 1
ATOM 1244 C CA . ARG A 1 165 ? -15.000 7.536 21.366 1.00 93.25 165 ARG A CA 1
ATOM 1245 C C . ARG A 1 165 ? -16.155 6.712 21.929 1.00 93.25 165 ARG A C 1
ATOM 1247 O O . ARG A 1 165 ? -16.651 7.016 23.004 1.00 93.25 165 ARG A O 1
ATOM 1254 N N . GLU A 1 166 ? -16.619 5.708 21.190 1.00 91.62 166 GLU A N 1
ATOM 1255 C CA . GLU A 1 166 ? -17.732 4.872 21.649 1.00 91.62 166 GLU A CA 1
ATOM 1256 C C . GLU A 1 166 ? -17.318 3.988 22.839 1.00 91.62 166 GLU A C 1
ATOM 1258 O O . GLU A 1 166 ? -18.112 3.768 23.749 1.00 91.62 166 GLU A O 1
ATOM 1263 N N . ALA A 1 167 ? -16.069 3.518 22.873 1.00 92.06 167 ALA A N 1
ATOM 1264 C CA . ALA A 1 167 ? -15.528 2.759 23.995 1.00 92.06 167 ALA A CA 1
ATOM 1265 C C . ALA A 1 167 ? -15.441 3.597 25.280 1.00 92.06 167 ALA A C 1
ATOM 1267 O O . ALA A 1 167 ? -15.793 3.110 26.350 1.00 92.06 167 ALA A O 1
ATOM 1268 N N . GLU A 1 168 ? -15.024 4.860 25.172 1.00 91.56 168 GLU A N 1
ATOM 1269 C CA . GLU A 1 168 ? -14.989 5.803 26.294 1.00 91.56 168 GLU A CA 1
ATOM 1270 C C . GLU A 1 168 ? -16.387 6.028 26.887 1.00 91.56 168 GLU A C 1
ATOM 1272 O O . GLU A 1 168 ? -16.549 5.988 28.104 1.00 91.56 168 GLU A O 1
ATOM 1277 N N . VAL A 1 169 ? -17.416 6.161 26.039 1.00 91.06 169 VAL A N 1
ATOM 1278 C CA . VAL A 1 169 ? -18.815 6.253 26.492 1.00 91.06 169 VAL A CA 1
ATOM 1279 C C . VAL A 1 169 ? -19.220 5.012 27.295 1.00 91.06 169 VAL A C 1
ATOM 1281 O O . VAL A 1 169 ? -19.758 5.156 28.388 1.00 91.06 169 VAL A O 1
ATOM 1284 N N . LEU A 1 170 ? -18.898 3.805 26.815 1.00 90.00 170 LEU A N 1
ATOM 1285 C CA . LEU A 1 170 ? -19.209 2.560 27.532 1.00 90.00 170 LEU A CA 1
ATOM 1286 C C . LEU A 1 170 ? -18.474 2.442 28.878 1.00 90.00 170 LEU A C 1
ATOM 1288 O O . LEU A 1 170 ? -19.028 1.906 29.836 1.00 90.00 170 LEU A O 1
ATOM 1292 N N . ILE A 1 171 ? -17.235 2.935 28.969 1.00 89.31 171 ILE A N 1
ATOM 1293 C CA . ILE A 1 171 ? -16.471 2.954 30.227 1.00 89.31 171 ILE A CA 1
ATOM 1294 C C . ILE A 1 171 ? -17.103 3.933 31.223 1.00 89.31 171 ILE A C 1
ATOM 1296 O O . ILE A 1 171 ? -17.217 3.609 32.404 1.00 89.31 171 ILE A O 1
ATOM 1300 N N . ILE A 1 172 ? -17.531 5.111 30.761 1.00 89.19 172 ILE A N 1
ATOM 1301 C CA . ILE A 1 172 ? -18.219 6.104 31.597 1.00 89.19 172 ILE A CA 1
ATOM 1302 C C . ILE A 1 172 ? -19.555 5.550 32.101 1.00 89.19 172 ILE A C 1
ATOM 1304 O O . ILE A 1 172 ? -19.859 5.684 33.284 1.00 89.19 172 ILE A O 1
ATOM 1308 N N . GLU A 1 173 ? -20.340 4.910 31.231 1.00 87.75 173 GLU A N 1
ATOM 1309 C CA . GLU A 1 173 ? -21.592 4.246 31.616 1.00 87.75 173 GLU A CA 1
ATOM 1310 C C . GLU A 1 173 ? -21.345 3.167 32.674 1.00 87.75 173 GLU A C 1
ATOM 1312 O O . GLU A 1 173 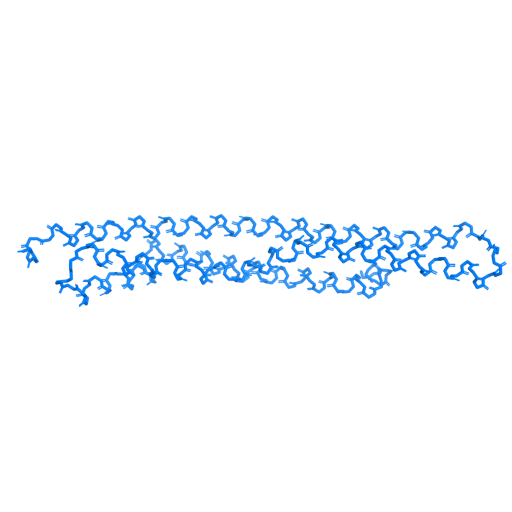? -22.027 3.149 33.693 1.00 87.75 173 GLU A O 1
ATOM 1317 N N . TYR A 1 174 ? -20.320 2.329 32.487 1.00 84.12 174 TYR A N 1
ATOM 1318 C CA . TYR A 1 174 ? -19.916 1.325 33.473 1.00 84.12 174 TYR A CA 1
ATOM 1319 C C . TYR A 1 174 ? -19.469 1.941 34.809 1.00 84.12 174 TYR A C 1
ATOM 1321 O O . TYR A 1 174 ? -19.806 1.418 35.865 1.00 84.12 174 TYR A O 1
ATOM 1329 N N . SER A 1 175 ? -18.730 3.054 34.780 1.00 84.88 175 SER A N 1
ATOM 1330 C CA . SER A 1 175 ? -18.260 3.737 35.993 1.00 84.88 175 SER A CA 1
ATOM 1331 C C . SER A 1 175 ? -19.382 4.418 36.782 1.00 84.88 175 SER A C 1
ATOM 1333 O O . SER A 1 175 ? -19.204 4.661 37.973 1.00 84.88 175 SER A O 1
ATOM 1335 N N . ASN A 1 176 ? -20.487 4.777 36.125 1.00 83.38 176 ASN A N 1
ATOM 1336 C CA . ASN A 1 176 ? -21.634 5.449 36.737 1.00 83.38 176 ASN A CA 1
ATOM 1337 C C . ASN A 1 176 ? -22.757 4.478 37.139 1.00 83.38 176 ASN A C 1
ATOM 1339 O O . ASN A 1 176 ? -23.785 4.940 37.632 1.00 83.38 176 ASN A O 1
ATOM 1343 N N . ASP A 1 177 ? -22.597 3.171 36.910 1.00 77.75 177 ASP A N 1
ATOM 1344 C CA . ASP A 1 177 ? -23.593 2.148 37.242 1.00 77.75 177 ASP A CA 1
ATOM 1345 C C . ASP A 1 177 ? -23.649 1.923 38.774 1.00 77.75 177 ASP A C 1
ATOM 1347 O O . ASP A 1 177 ? -22.691 1.393 39.351 1.00 77.75 177 ASP A O 1
ATOM 1351 N N . PRO A 1 178 ? -24.739 2.332 39.457 1.00 58.41 178 PRO A N 1
ATOM 1352 C CA . PRO A 1 178 ? -24.831 2.330 40.919 1.00 58.41 178 PRO A CA 1
ATOM 1353 C C . PRO A 1 178 ? -24.928 0.929 41.545 1.00 58.41 178 PRO A C 1
ATOM 1355 O O . PRO A 1 178 ? -24.758 0.806 42.753 1.00 58.41 178 PRO A O 1
ATOM 1358 N N . ASP A 1 179 ? -25.160 -0.127 40.757 1.00 62.22 179 ASP A N 1
ATOM 1359 C CA . ASP A 1 179 ? -25.187 -1.517 41.245 1.00 62.22 179 ASP A CA 1
ATOM 1360 C C . ASP A 1 179 ? -23.779 -2.145 41.373 1.00 62.22 179 ASP A C 1
ATOM 1362 O O . ASP A 1 179 ? -23.649 -3.327 41.706 1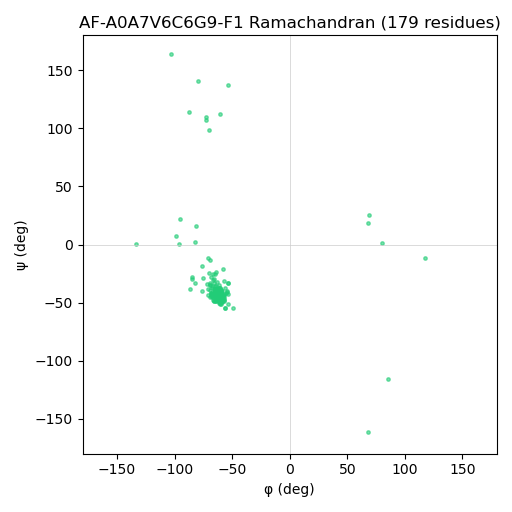.00 62.22 179 ASP A O 1
ATOM 1366 N N . LYS A 1 180 ? -22.704 -1.388 41.085 1.00 53.97 180 LYS A N 1
ATOM 1367 C CA . LYS A 1 180 ? -21.317 -1.902 41.035 1.00 53.97 180 LYS A CA 1
ATOM 1368 C C . LYS A 1 180 ? -20.259 -1.056 41.754 1.00 53.97 180 LYS A C 1
ATOM 1370 O O .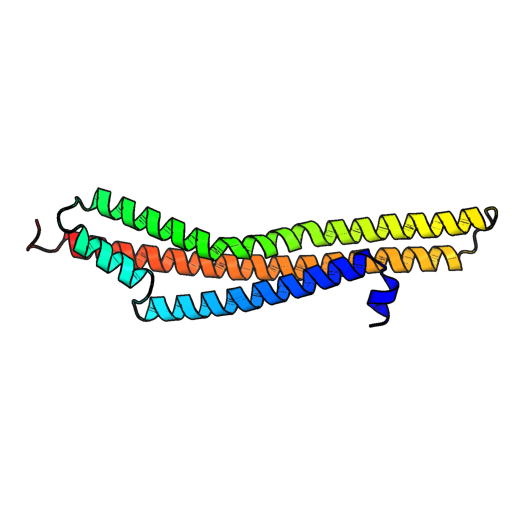 LYS A 1 180 ? -19.087 -1.437 41.716 1.00 53.97 180 LYS A O 1
ATOM 1375 N N . SER A 1 181 ? -20.646 0.060 42.374 1.00 45.44 181 SER A N 1
ATOM 1376 C CA . SER A 1 181 ? -19.771 0.926 43.185 1.00 45.44 181 SER A CA 1
ATOM 1377 C C . SER A 1 181 ? -19.705 0.496 44.644 1.00 45.44 181 SER A C 1
ATOM 1379 O O . SER A 1 181 ? -20.799 0.319 45.226 1.00 45.44 181 SER A O 1
#

Foldseek 3Di:
DVLLVLLPPLSVVLVVLLVVLVVLLVVLVVVLVVLVVQVVVCHDLSVVLLVLCVVPQQDPLVVSLVVSLVVLVVVLCVSLVSLVSLVVLLVCLLVSLQVSLVVLQVVLVVVCVVVVNPDDVVSNVSSNVSSNSSNVSSNVRNVVSVVSSVVSNVSSVVSSVSSSVVSVVSSVVSVPPPVRD

Secondary structure (DSSP, 8-state):
-HHHHHSHHHHHHHHHHHHHHHHHHHHHHHHHHHHHHHHTTT-THHHHHHHHHHHTTTS-HHHHHHHHHHHHHHHHHHHHHTHHHHHHHHHHHHHHHHHHHHHHHHHHHHHHHHTTT---HHHHHHHHHHHHHHHHHHHHHHHHHHHHHHHHHHHHHHHHHHHHHHHHHHHHHHHT-TT--

Solvent-accessible surface area (backbone atoms only — not comparable to full-atom values): 9401 Å² total; per-residue (Å²): 116,74,64,54,68,59,34,41,73,50,32,54,53,50,52,51,52,44,53,52,44,51,52,52,50,52,56,48,52,52,52,51,54,49,50,56,55,31,49,78,68,55,33,67,68,52,44,52,50,55,48,50,53,60,75,47,64,87,56,58,66,69,63,51,50,50,57,51,50,54,53,51,50,55,49,48,48,64,70,43,56,71,48,48,54,24,49,49,46,25,63,48,28,40,55,48,6,51,49,28,27,53,54,24,47,54,54,27,52,49,55,32,55,75,56,74,62,58,77,53,69,70,59,46,50,54,21,48,51,38,7,54,48,21,30,53,52,12,41,54,46,10,54,53,23,42,54,53,28,54,53,52,52,51,52,50,53,53,49,47,56,49,52,53,54,56,50,51,52,54,51,51,53,61,70,65,40,78,95,77,114

Radius of gyration: 26.27 Å; Cα contacts (8 Å, |Δi|>4): 169; chains: 1; bounding box: 58×19×78 Å

Mean predicted aligned error: 6.27 Å

Sequence (181 aa):
MEWLAKSGIVGYVLAGISVITLAVFLERAVILHWERSRLKKGRGIMEKIAEMIRINAGTPPASLGELITFKIEDKIEQLSSSITFLRLASTISPLLGLLGTVIGMIKAFKQVSEMGGMVKPAVLASGIWVALLTTAEGLIVAIAAFLMYHYLQHLVGRIGKGIAREAEVLIIEYSNDPDKS